Protein AF-A0A9N9ASZ9-F1 (afdb_monomer_lite)

Radius of gyration: 22.52 Å; chains: 1; bounding box: 49×45×71 Å

Foldseek 3Di:
DDDDCVVVVVVVVLVVVLLVVVLLLVLLVCQLVVQLVVLVVVVVVLVPDDVVVCVVPVCVVVLSVLLNVQSVQQSVVSVVLSVVVVVVCVVVVVDSDDPPPCPPNDHDVVSSVVVLVLLVLCCLQFFPNNVVVCVVPLVVVLVVVCVVCVVPDLVRLAQAAADDAPCRVVRSQLVNLVVRHAYADDDPQLHPDDDFQPGWHQSQCVPPPPQDDSCSNSPITGGGNDHSPPRPPSGHTDDDDDHPCVVQVDPVNPPSYD

InterPro domains:
  IPR012901 Carnosine N-methyltransferase [PF07942] (104-251)
  IPR012901 Carnosine N-methyltransferase [PTHR12303] (14-252)
  IPR012901 Carnosine N-methyltransferase [SM01296] (101-258)

Organism: NCBI:txid1213867

Structure (mmCIF, N/CA/C/O backbone):
data_AF-A0A9N9ASZ9-F1
#
_entry.id   AF-A0A9N9ASZ9-F1
#
loop_
_atom_site.group_PDB
_atom_site.id
_atom_site.type_symbol
_atom_site.label_atom_id
_atom_site.label_alt_id
_atom_site.label_comp_id
_atom_site.label_asym_id
_atom_site.label_entity_id
_atom_site.label_seq_id
_atom_site.pdbx_PDB_ins_code
_atom_site.Cartn_x
_atom_site.Cartn_y
_atom_site.Cartn_z
_atom_site.occupancy
_atom_site.B_iso_or_equiv
_atom_site.auth_seq_id
_atom_site.auth_comp_id
_atom_site.auth_asym_id
_atom_site.auth_atom_id
_atom_site.pdbx_PDB_model_num
ATOM 1 N N . MET A 1 1 ? 17.031 26.154 40.412 1.00 37.44 1 MET A N 1
ATOM 2 C CA . MET A 1 1 ? 16.185 26.873 39.440 1.00 37.44 1 MET A CA 1
ATOM 3 C C . MET A 1 1 ? 16.276 26.100 38.139 1.00 37.44 1 MET A C 1
ATOM 5 O O . MET A 1 1 ? 17.204 26.321 37.376 1.00 37.44 1 MET A O 1
ATOM 9 N N . PHE A 1 2 ? 15.416 25.097 37.969 1.00 41.41 2 PHE A N 1
ATOM 10 C CA . PHE A 1 2 ? 15.331 24.367 36.706 1.00 41.41 2 PHE A CA 1
ATOM 11 C C . PHE A 1 2 ? 14.471 25.216 35.775 1.00 41.41 2 PHE A C 1
ATOM 13 O O . PHE A 1 2 ? 13.369 25.600 36.162 1.00 41.41 2 PHE A O 1
ATOM 20 N N . VAL A 1 3 ? 15.021 25.602 34.626 1.00 45.56 3 VAL A N 1
ATOM 21 C CA . VAL A 1 3 ? 14.262 26.324 33.601 1.00 45.56 3 VAL A CA 1
ATOM 22 C C . VAL A 1 3 ? 13.373 25.307 32.906 1.00 45.56 3 VAL A C 1
ATOM 24 O O . VAL A 1 3 ? 13.839 24.216 32.576 1.00 45.56 3 VAL A O 1
ATOM 27 N N . ASP A 1 4 ? 12.104 25.655 32.726 1.00 51.91 4 ASP A N 1
ATOM 28 C CA . ASP A 1 4 ? 11.157 24.785 32.050 1.00 51.91 4 ASP A CA 1
ATOM 29 C C . ASP A 1 4 ? 11.542 24.670 30.569 1.00 51.91 4 ASP A C 1
ATOM 31 O O . ASP A 1 4 ? 11.552 25.658 29.835 1.00 51.91 4 ASP A O 1
ATOM 35 N N . ASN A 1 5 ? 11.963 23.472 30.163 1.00 57.31 5 ASN A N 1
ATOM 36 C CA . ASN A 1 5 ? 12.469 23.187 28.819 1.00 57.31 5 ASN A CA 1
ATOM 37 C C . ASN A 1 5 ? 11.447 22.394 27.980 1.00 57.31 5 ASN A C 1
ATOM 39 O O . ASN A 1 5 ? 11.728 22.071 26.827 1.00 57.31 5 ASN A O 1
ATOM 43 N N . SER A 1 6 ? 10.274 22.089 28.553 1.00 60.75 6 SER A N 1
ATOM 44 C CA . SER A 1 6 ? 9.158 21.387 27.898 1.00 60.75 6 SER A CA 1
ATOM 45 C C . SER A 1 6 ? 8.715 22.118 26.629 1.00 60.75 6 SER A C 1
ATOM 47 O O . SER A 1 6 ? 8.821 21.581 25.530 1.00 60.75 6 SER A O 1
ATOM 49 N N . ASP A 1 7 ? 8.394 23.399 26.793 1.00 64.25 7 ASP A N 1
ATOM 50 C CA . ASP A 1 7 ? 8.037 24.399 25.787 1.00 64.25 7 ASP A CA 1
ATOM 51 C C . ASP A 1 7 ? 8.956 24.421 24.551 1.00 64.25 7 ASP A C 1
ATOM 53 O O . ASP A 1 7 ? 8.548 24.855 23.475 1.00 64.25 7 ASP A O 1
ATOM 57 N N . ASN A 1 8 ? 10.222 24.026 24.704 1.00 68.50 8 ASN A N 1
ATOM 58 C CA . ASN A 1 8 ? 11.231 24.062 23.647 1.00 68.50 8 ASN A CA 1
ATOM 59 C C . ASN A 1 8 ? 11.373 22.693 22.954 1.00 68.50 8 ASN A C 1
ATOM 61 O O . ASN A 1 8 ? 11.528 22.634 21.737 1.00 68.50 8 ASN A O 1
ATOM 65 N N . VAL A 1 9 ? 11.245 21.602 23.718 1.00 68.31 9 VAL A N 1
ATOM 66 C CA . VAL A 1 9 ? 11.203 20.222 23.203 1.00 68.31 9 VAL A CA 1
ATOM 67 C C . VAL A 1 9 ? 9.918 19.969 22.409 1.00 68.31 9 VAL A C 1
ATOM 69 O O . VAL A 1 9 ? 9.983 19.408 21.322 1.00 68.31 9 VAL A O 1
ATOM 72 N N . GLU A 1 10 ? 8.764 20.434 22.891 1.00 72.88 10 GLU A N 1
ATOM 73 C CA . GLU A 1 10 ? 7.476 20.283 22.197 1.00 72.88 10 GLU A CA 1
ATOM 74 C C . GLU A 1 10 ? 7.479 21.000 20.835 1.00 72.88 10 GLU A C 1
ATOM 76 O O . GLU A 1 10 ? 7.055 20.436 19.826 1.00 72.88 10 GLU A O 1
ATOM 81 N N . LYS A 1 11 ? 8.063 22.206 20.770 1.00 74.12 11 LYS A N 1
ATOM 82 C CA . LYS A 1 11 ? 8.268 22.931 19.504 1.00 74.12 11 LYS A CA 1
ATOM 83 C C . LYS A 1 11 ? 9.201 22.177 18.553 1.00 74.12 11 LYS A C 1
ATOM 85 O O . LYS A 1 11 ? 8.923 22.140 17.356 1.00 74.12 11 LYS A O 1
ATOM 90 N N . GLU A 1 12 ? 10.273 21.560 19.057 1.00 75.25 12 GLU A N 1
ATOM 91 C CA . GLU A 1 12 ? 11.171 20.750 18.226 1.00 75.25 12 GLU A CA 1
ATOM 92 C C . GLU A 1 12 ? 10.467 19.494 17.682 1.00 75.25 12 GLU A C 1
ATOM 94 O O . GLU A 1 12 ? 10.592 19.205 16.492 1.00 75.25 12 GLU A O 1
ATOM 99 N N . ILE A 1 13 ? 9.670 18.797 18.501 1.00 76.00 13 ILE A N 1
ATOM 100 C CA . ILE A 1 13 ? 8.865 17.638 18.077 1.00 76.00 13 ILE A CA 1
ATOM 101 C C . ILE A 1 13 ? 7.898 18.039 16.956 1.00 76.00 13 ILE A C 1
ATOM 103 O O . ILE A 1 13 ? 7.951 17.453 15.875 1.00 76.00 13 ILE A O 1
ATOM 107 N N . VAL A 1 14 ? 7.091 19.088 17.151 1.00 77.62 14 VAL A N 1
ATOM 108 C CA . VAL A 1 14 ? 6.132 19.573 16.138 1.00 77.62 14 VAL A CA 1
ATOM 109 C C . VAL A 1 14 ? 6.837 19.998 14.841 1.00 77.62 14 VAL A C 1
ATOM 111 O O . VAL A 1 14 ? 6.329 19.758 13.739 1.00 77.62 14 VAL A O 1
ATOM 114 N N . GLU A 1 15 ? 8.034 20.586 14.926 1.00 76.00 15 GLU A N 1
ATOM 115 C CA . GLU A 1 15 ? 8.831 20.924 13.744 1.00 76.00 15 GLU A CA 1
ATOM 116 C C . GLU A 1 15 ? 9.376 19.665 13.035 1.00 76.00 15 GLU A C 1
ATOM 118 O O . GLU A 1 15 ? 9.355 19.592 11.801 1.00 76.00 15 GLU A O 1
ATOM 123 N N . GLN A 1 16 ? 9.830 18.653 13.784 1.00 78.06 16 GLN A N 1
ATOM 124 C CA . GLN A 1 16 ? 10.290 17.369 13.243 1.00 78.06 16 GLN A CA 1
ATOM 125 C C . GLN A 1 16 ? 9.145 16.574 12.591 1.00 78.06 16 GLN A C 1
ATOM 127 O O . GLN A 1 16 ? 9.318 16.085 11.470 1.00 78.06 16 GLN A O 1
ATOM 132 N N . GLU A 1 17 ? 7.964 16.510 13.211 1.00 77.06 17 GLU A N 1
ATOM 133 C CA . GLU A 1 17 ? 6.754 15.921 12.624 1.00 77.06 17 GLU A CA 1
ATOM 134 C C . GLU A 1 17 ? 6.346 16.647 11.339 1.00 77.06 17 GLU A C 1
ATOM 136 O O . GLU A 1 17 ? 6.141 16.016 10.299 1.00 77.06 17 GLU A O 1
ATOM 141 N N . THR A 1 18 ? 6.320 17.983 11.361 1.00 75.50 18 THR A N 1
ATOM 142 C CA . THR A 1 18 ? 6.003 18.806 10.184 1.00 75.50 18 THR A CA 1
ATOM 143 C C . THR A 1 18 ? 6.986 18.545 9.037 1.00 75.50 18 THR A C 1
ATOM 145 O O . THR A 1 18 ? 6.575 18.373 7.884 1.00 75.50 18 THR A O 1
ATOM 148 N N . LYS A 1 19 ? 8.292 18.450 9.329 1.00 78.81 19 LYS A N 1
ATOM 149 C CA . LYS A 1 19 ? 9.332 18.075 8.352 1.00 78.81 19 LYS A CA 1
ATOM 150 C C . LYS A 1 19 ? 9.125 16.651 7.822 1.00 78.81 19 LYS A C 1
ATOM 152 O O . LYS A 1 19 ? 9.235 16.436 6.611 1.00 78.81 19 LYS A O 1
ATOM 157 N N . HIS A 1 20 ? 8.792 15.692 8.687 1.00 80.12 20 HIS A N 1
ATOM 158 C CA . HIS A 1 20 ? 8.507 14.312 8.292 1.00 80.12 20 HIS A CA 1
ATOM 159 C C . HIS A 1 20 ? 7.293 14.236 7.361 1.00 80.12 20 HIS A C 1
ATOM 161 O O . HIS A 1 20 ? 7.375 13.654 6.278 1.00 80.12 20 HIS A O 1
ATOM 167 N N . PHE A 1 21 ? 6.192 14.888 7.729 1.00 80.75 21 PHE A N 1
ATOM 168 C CA . PHE A 1 21 ? 4.960 14.917 6.952 1.00 80.75 21 PHE A CA 1
ATOM 169 C C . PHE A 1 21 ? 5.171 15.541 5.562 1.00 80.75 21 PHE A C 1
ATOM 171 O O . PHE A 1 21 ? 4.832 14.920 4.549 1.00 80.75 21 PHE A O 1
ATOM 178 N N . ARG A 1 22 ? 5.857 16.695 5.475 1.00 79.06 22 ARG A N 1
ATOM 179 C CA . ARG A 1 22 ? 6.282 17.297 4.191 1.00 79.06 22 ARG A CA 1
ATOM 180 C C . ARG A 1 22 ? 7.087 16.311 3.333 1.00 79.06 22 ARG A C 1
ATOM 182 O O . ARG A 1 22 ? 6.888 16.252 2.115 1.00 79.06 22 ARG A O 1
ATOM 189 N N . LYS A 1 23 ? 7.970 15.509 3.940 1.00 83.19 23 LYS A N 1
ATOM 190 C CA . LYS A 1 23 ? 8.773 14.491 3.239 1.00 83.19 23 LYS A CA 1
ATOM 191 C C . LYS A 1 23 ? 7.919 13.324 2.724 1.00 83.19 23 LYS A C 1
ATOM 193 O O . LYS A 1 23 ? 8.129 12.878 1.594 1.00 83.19 23 LYS A O 1
ATOM 198 N N . VAL A 1 24 ? 6.927 12.863 3.490 1.00 85.25 24 VAL A N 1
ATOM 199 C CA . VAL A 1 24 ? 5.964 11.836 3.045 1.00 85.25 24 VAL A CA 1
ATOM 200 C C . VAL A 1 24 ? 5.156 12.343 1.848 1.00 85.25 24 VAL A C 1
ATOM 202 O O . VAL A 1 24 ? 5.161 11.692 0.801 1.00 85.25 24 VAL A O 1
ATOM 205 N N . LEU A 1 25 ? 4.563 13.540 1.933 1.00 83.44 25 LEU A N 1
ATOM 206 C CA . LEU A 1 25 ? 3.838 14.159 0.813 1.00 83.44 25 LEU A CA 1
ATOM 207 C C . LEU A 1 25 ? 4.720 14.301 -0.438 1.00 83.44 25 LEU A C 1
ATOM 209 O O . LEU A 1 25 ? 4.317 13.931 -1.542 1.00 83.44 25 LEU A O 1
ATOM 213 N N . SER A 1 26 ? 5.964 14.754 -0.262 1.00 85.38 26 SER A N 1
ATOM 214 C CA . SER A 1 26 ? 6.950 14.865 -1.345 1.00 85.38 26 SER A CA 1
ATOM 215 C C . SER A 1 26 ? 7.272 13.508 -1.982 1.00 85.38 26 SER A C 1
ATOM 217 O O . SER A 1 26 ? 7.439 13.411 -3.199 1.00 85.38 26 SER A O 1
ATOM 219 N N . THR A 1 27 ? 7.305 12.435 -1.187 1.00 87.81 27 THR A N 1
ATOM 220 C CA . THR A 1 27 ? 7.540 11.063 -1.665 1.00 87.81 27 THR A CA 1
ATOM 221 C C . THR A 1 27 ? 6.371 10.564 -2.518 1.00 87.81 27 THR A C 1
ATOM 223 O O . THR A 1 27 ? 6.593 10.048 -3.617 1.00 87.81 27 THR A O 1
ATOM 226 N N . PHE A 1 28 ? 5.127 10.790 -2.078 1.00 88.25 28 PHE A N 1
ATOM 227 C CA . PHE A 1 28 ? 3.919 10.488 -2.858 1.00 88.25 28 PHE A CA 1
ATOM 228 C C . PHE A 1 28 ? 3.886 11.287 -4.171 1.00 88.25 28 PHE A C 1
ATOM 230 O O . PHE A 1 28 ? 3.677 10.715 -5.244 1.00 88.25 28 PHE A O 1
ATOM 237 N N . ALA A 1 29 ? 4.164 12.593 -4.114 1.00 86.94 29 ALA A N 1
ATOM 238 C CA . ALA A 1 29 ? 4.181 13.470 -5.282 1.00 86.94 29 ALA A CA 1
ATOM 239 C C . ALA A 1 29 ? 5.239 13.058 -6.325 1.00 86.94 29 ALA A C 1
ATOM 241 O O . ALA A 1 29 ? 4.960 13.074 -7.529 1.00 86.94 29 ALA A O 1
ATOM 242 N N . LEU A 1 30 ? 6.436 12.650 -5.883 1.00 90.88 30 LEU A N 1
ATOM 243 C CA . LEU A 1 30 ? 7.554 12.275 -6.757 1.00 90.88 30 LEU A CA 1
ATOM 244 C C . LEU A 1 30 ? 7.515 10.820 -7.256 1.00 90.88 30 LEU A C 1
ATOM 246 O O . LEU A 1 30 ? 8.249 10.506 -8.199 1.00 90.88 30 LEU A O 1
ATOM 250 N N . TYR A 1 31 ? 6.661 9.951 -6.697 1.00 94.38 31 TYR A N 1
ATOM 251 C CA . TYR A 1 31 ? 6.568 8.516 -7.025 1.00 94.38 31 TYR A CA 1
ATOM 252 C C . TYR A 1 31 ? 6.648 8.222 -8.527 1.00 94.38 31 TYR A C 1
ATOM 254 O O . TYR A 1 31 ? 7.497 7.446 -8.969 1.00 94.38 31 TYR A O 1
ATOM 262 N N . LYS A 1 32 ? 5.801 8.878 -9.335 1.00 94.94 32 LYS A N 1
ATOM 263 C CA . LYS A 1 32 ? 5.742 8.632 -10.784 1.00 94.94 32 LYS A CA 1
ATOM 264 C C . LYS A 1 32 ? 7.048 9.009 -11.482 1.00 94.94 32 LYS A C 1
ATOM 266 O O . LYS A 1 32 ? 7.545 8.229 -12.287 1.00 94.94 32 LYS A O 1
ATOM 271 N N . LYS A 1 33 ? 7.636 10.165 -11.154 1.00 94.50 33 LYS A N 1
ATOM 272 C CA . LYS A 1 33 ? 8.929 10.602 -11.715 1.00 94.50 33 LYS A CA 1
ATOM 273 C C . LYS A 1 33 ? 10.034 9.600 -11.370 1.00 94.50 33 LYS A C 1
ATOM 275 O O . LYS A 1 33 ? 10.834 9.248 -12.235 1.00 94.50 33 LYS A O 1
ATOM 280 N N . HIS A 1 34 ? 10.055 9.123 -10.128 1.00 94.31 34 HIS A N 1
ATOM 281 C CA . HIS A 1 34 ? 11.070 8.195 -9.648 1.00 94.31 34 HIS A CA 1
ATOM 282 C C . HIS A 1 34 ? 10.947 6.802 -10.287 1.00 94.31 34 HIS A C 1
ATOM 284 O O . HIS A 1 34 ? 11.914 6.278 -10.840 1.00 94.31 34 HIS A O 1
ATOM 290 N N . ALA A 1 35 ? 9.738 6.235 -10.300 1.00 95.69 35 ALA A N 1
ATOM 291 C CA . ALA A 1 35 ? 9.463 4.927 -10.886 1.00 95.69 35 ALA A CA 1
ATOM 292 C C . ALA A 1 35 ? 9.716 4.893 -12.406 1.00 95.69 35 ALA A C 1
ATOM 294 O O . ALA A 1 35 ? 10.381 3.978 -12.890 1.00 95.69 35 ALA A O 1
ATOM 295 N N . LEU A 1 36 ? 9.272 5.917 -13.151 1.00 97.06 36 LEU A N 1
ATOM 296 C CA . LEU A 1 36 ? 9.553 6.030 -14.590 1.00 97.06 36 LEU A CA 1
ATOM 297 C C . LEU A 1 36 ? 11.056 6.193 -14.870 1.00 97.06 36 LEU A C 1
ATOM 299 O O . LEU A 1 36 ? 11.569 5.597 -15.812 1.00 97.06 36 LEU A O 1
ATOM 303 N N . SER A 1 37 ? 11.792 6.938 -14.035 1.00 96.19 37 SER A N 1
ATOM 304 C CA . SER A 1 37 ? 13.257 7.043 -14.140 1.00 96.19 37 SER A CA 1
ATOM 305 C C . SER A 1 37 ? 13.934 5.677 -13.963 1.00 96.19 37 SER A C 1
ATOM 307 O O . SER A 1 37 ? 14.751 5.267 -14.790 1.00 96.19 37 SER A O 1
ATOM 309 N N . ALA A 1 38 ? 13.524 4.909 -12.948 1.00 94.62 38 ALA A N 1
ATOM 310 C CA . ALA A 1 38 ? 14.022 3.553 -12.729 1.00 94.62 38 ALA A CA 1
ATOM 311 C C . ALA A 1 38 ? 13.672 2.584 -13.877 1.00 94.62 38 ALA A C 1
ATOM 313 O O . ALA A 1 38 ? 14.423 1.638 -14.120 1.00 94.62 38 ALA A O 1
ATOM 314 N N . ASN A 1 39 ? 12.568 2.804 -14.596 1.00 95.94 39 ASN A N 1
ATOM 315 C CA . ASN A 1 39 ? 12.205 2.004 -15.767 1.00 95.94 39 ASN A CA 1
ATOM 316 C C . ASN A 1 39 ? 12.953 2.447 -17.042 1.00 95.94 39 ASN A C 1
ATOM 318 O O . ASN A 1 39 ? 13.372 1.614 -17.842 1.00 95.94 39 ASN A O 1
ATOM 322 N N . ASN A 1 40 ? 13.238 3.744 -17.189 1.00 97.31 40 ASN A N 1
ATOM 323 C CA . ASN A 1 40 ? 14.083 4.274 -18.264 1.00 97.31 40 ASN A CA 1
ATOM 324 C C . ASN A 1 40 ? 15.539 3.799 -18.170 1.00 97.31 40 ASN A C 1
ATOM 326 O O . ASN A 1 40 ? 16.141 3.538 -19.208 1.00 97.31 40 ASN A O 1
ATOM 330 N N . ARG A 1 41 ? 16.088 3.596 -16.960 1.00 97.19 41 ARG A N 1
ATOM 331 C CA . ARG A 1 41 ? 17.392 2.917 -16.794 1.00 97.19 41 ARG A CA 1
ATOM 332 C C . ARG A 1 41 ? 17.379 1.542 -17.484 1.00 97.19 41 ARG A C 1
ATOM 334 O O . ARG A 1 41 ? 18.164 1.323 -18.397 1.00 97.19 41 ARG A O 1
ATOM 341 N N . ARG A 1 42 ? 16.365 0.715 -17.195 1.00 96.38 42 ARG A N 1
ATOM 342 C CA . ARG A 1 42 ? 16.173 -0.616 -17.810 1.00 96.38 42 ARG A CA 1
ATOM 343 C C . ARG A 1 42 ? 15.988 -0.588 -19.334 1.00 96.38 42 ARG A C 1
ATOM 345 O O . ARG A 1 42 ? 16.367 -1.550 -20.000 1.00 96.38 42 ARG A O 1
ATOM 352 N N . ARG A 1 43 ? 15.420 0.488 -19.900 1.00 97.69 43 ARG A N 1
ATOM 353 C CA . ARG A 1 43 ? 15.380 0.699 -21.362 1.00 97.69 43 ARG A CA 1
ATOM 354 C C . ARG A 1 43 ? 16.780 0.929 -21.925 1.00 97.69 43 ARG A C 1
ATOM 356 O O . ARG A 1 43 ? 17.146 0.283 -22.902 1.00 97.69 43 ARG A O 1
ATOM 363 N N . ASN A 1 44 ? 17.565 1.808 -21.304 1.00 97.94 44 ASN A N 1
ATOM 364 C CA . ASN A 1 44 ? 18.939 2.089 -21.727 1.00 97.94 44 ASN A CA 1
ATOM 365 C C . ASN A 1 44 ? 19.811 0.826 -21.644 1.00 97.94 44 ASN A C 1
ATOM 367 O O . ASN A 1 44 ? 20.530 0.520 -22.595 1.00 97.94 44 ASN A O 1
ATOM 371 N N . ASP A 1 45 ? 19.664 0.055 -20.563 1.00 97.00 45 ASP A N 1
ATOM 372 C CA . ASP A 1 45 ? 20.331 -1.236 -20.376 1.00 97.00 45 ASP A CA 1
ATOM 373 C C . ASP A 1 45 ? 19.995 -2.202 -21.528 1.00 97.00 45 ASP A C 1
ATOM 375 O O . ASP A 1 45 ? 20.899 -2.752 -22.156 1.00 97.00 45 ASP A O 1
ATOM 379 N N . TYR A 1 46 ? 18.711 -2.343 -21.889 1.00 97.12 46 TYR A N 1
ATOM 380 C CA . TYR A 1 46 ? 18.276 -3.157 -23.032 1.00 97.12 46 TYR A CA 1
ATOM 381 C C . TYR A 1 46 ? 18.834 -2.656 -24.373 1.00 97.12 46 TYR A C 1
ATOM 383 O O . TYR A 1 46 ? 19.308 -3.450 -25.185 1.00 97.12 46 TYR A O 1
ATOM 391 N N . HIS A 1 47 ? 18.813 -1.343 -24.623 1.00 96.94 47 HIS A N 1
ATOM 392 C CA . HIS A 1 47 ? 19.346 -0.775 -25.864 1.00 96.94 47 HIS A CA 1
ATOM 393 C C . HIS A 1 47 ? 20.862 -0.998 -26.010 1.00 96.94 47 HIS A C 1
ATOM 395 O O . HIS A 1 47 ? 21.325 -1.175 -27.139 1.00 96.94 47 HIS A O 1
ATOM 401 N N . SER A 1 48 ? 21.602 -1.074 -24.894 1.00 97.56 48 SER A N 1
ATOM 402 C CA . SER A 1 48 ? 23.044 -1.376 -24.851 1.00 97.56 48 SER A CA 1
ATOM 403 C C . SER A 1 48 ? 23.406 -2.818 -25.245 1.00 97.56 48 SER A C 1
ATOM 405 O O . SER A 1 48 ? 24.558 -3.097 -25.581 1.00 97.56 48 SER A O 1
ATOM 407 N N . LEU A 1 49 ? 22.436 -3.741 -25.239 1.00 97.38 49 LEU A N 1
ATOM 408 C CA . LEU A 1 49 ? 22.657 -5.136 -25.613 1.00 97.38 49 LEU A CA 1
ATOM 409 C C . LEU A 1 49 ? 22.986 -5.276 -27.107 1.00 97.38 49 LEU A C 1
ATOM 411 O O . LEU A 1 49 ? 22.447 -4.566 -27.955 1.00 97.38 49 LEU A O 1
ATOM 415 N N . ALA A 1 50 ? 23.804 -6.271 -27.447 1.00 97.88 50 ALA A N 1
ATOM 416 C CA . ALA A 1 50 ? 23.983 -6.693 -28.834 1.00 97.88 50 ALA A CA 1
ATOM 417 C C . ALA A 1 50 ? 22.678 -7.283 -29.404 1.00 97.88 50 ALA A C 1
ATOM 419 O O . ALA A 1 50 ? 21.971 -8.007 -28.700 1.00 97.88 50 ALA A O 1
ATOM 420 N N . GLU A 1 51 ? 22.400 -7.053 -30.692 1.00 96.88 51 GLU A N 1
ATOM 421 C CA . GLU A 1 51 ? 21.141 -7.463 -31.346 1.00 96.88 51 GLU A CA 1
ATOM 422 C C . GLU A 1 51 ? 20.798 -8.943 -31.145 1.00 96.88 51 GLU A C 1
ATOM 424 O O . GLU A 1 51 ? 19.661 -9.270 -30.817 1.00 96.88 51 GLU A O 1
ATOM 429 N N . ARG A 1 52 ? 21.800 -9.833 -31.200 1.00 97.38 52 ARG A N 1
ATOM 430 C CA . ARG A 1 52 ? 21.623 -11.275 -30.950 1.00 97.38 52 ARG A CA 1
ATOM 431 C C . ARG A 1 52 ? 21.007 -11.612 -29.582 1.00 97.38 52 ARG A C 1
ATOM 433 O O . ARG A 1 52 ? 20.396 -12.665 -29.453 1.00 97.38 52 ARG A O 1
ATOM 440 N N . HIS A 1 53 ? 21.172 -10.755 -28.568 1.00 97.31 53 HIS A N 1
ATOM 441 C CA . HIS A 1 53 ? 20.543 -10.924 -27.253 1.00 97.31 53 HIS A CA 1
ATOM 442 C C . HIS A 1 53 ? 19.137 -10.306 -27.226 1.00 97.31 53 HIS A C 1
ATOM 444 O O . HIS A 1 53 ? 18.247 -10.874 -26.604 1.00 97.31 53 HIS A O 1
ATOM 450 N N . LYS A 1 54 ? 18.905 -9.197 -27.945 1.00 97.12 54 LYS A N 1
ATOM 451 C CA . LYS A 1 54 ? 17.571 -8.587 -28.103 1.00 97.12 54 LYS A CA 1
ATOM 452 C C . LYS A 1 54 ? 16.589 -9.554 -28.777 1.00 97.12 54 LYS A C 1
ATOM 454 O O . LYS A 1 54 ? 15.462 -9.682 -28.316 1.00 97.12 54 LYS A O 1
ATOM 459 N N . THR A 1 55 ? 17.038 -10.336 -29.767 1.00 96.62 55 THR A N 1
ATOM 460 C CA . THR A 1 55 ? 16.235 -11.418 -30.382 1.00 96.62 55 THR A CA 1
ATOM 461 C C . THR A 1 55 ? 15.794 -12.529 -29.424 1.00 96.62 55 THR A C 1
ATOM 463 O O . THR A 1 55 ? 14.884 -13.272 -29.772 1.00 96.62 55 THR A O 1
ATOM 466 N N . LEU A 1 56 ? 16.408 -12.669 -28.242 1.00 97.06 56 LEU A N 1
ATOM 467 C CA . LEU A 1 56 ? 15.993 -13.655 -27.231 1.00 97.06 56 LEU A CA 1
ATOM 468 C C . LEU A 1 56 ? 14.897 -13.122 -26.292 1.00 97.06 56 LEU A C 1
ATOM 470 O O . LEU A 1 56 ? 14.292 -13.902 -25.564 1.00 97.06 56 LEU A O 1
ATOM 474 N N . ILE A 1 57 ? 14.668 -11.805 -26.282 1.00 94.94 57 ILE A N 1
ATOM 475 C CA . ILE A 1 57 ? 13.719 -11.105 -25.404 1.00 94.94 57 ILE A CA 1
ATOM 476 C C . ILE A 1 57 ? 13.017 -9.944 -26.150 1.00 94.94 57 ILE A C 1
ATOM 478 O O . ILE A 1 57 ? 13.062 -8.802 -25.680 1.00 94.94 57 ILE A O 1
ATOM 482 N N . PRO A 1 58 ? 12.377 -10.197 -27.313 1.00 94.00 58 PRO A N 1
ATOM 483 C CA . PRO A 1 58 ? 11.841 -9.140 -28.179 1.00 94.00 58 PRO A CA 1
ATOM 484 C C . PRO A 1 58 ? 10.795 -8.262 -27.472 1.00 94.00 58 PRO A C 1
ATOM 486 O O . PRO A 1 58 ? 10.811 -7.037 -27.603 1.00 94.00 58 PRO A O 1
ATOM 489 N N . ASP A 1 59 ? 9.945 -8.872 -26.646 1.00 95.00 59 ASP A N 1
ATOM 490 C CA . ASP A 1 59 ? 8.798 -8.220 -26.000 1.00 95.00 59 ASP A CA 1
ATOM 491 C C . ASP A 1 59 ? 9.192 -7.392 -24.760 1.00 95.00 59 ASP A C 1
ATOM 493 O O . ASP A 1 59 ? 8.348 -6.782 -24.098 1.00 95.00 59 ASP A O 1
ATOM 497 N N . TYR A 1 60 ? 10.487 -7.339 -24.417 1.00 95.44 60 TYR A N 1
ATOM 498 C CA . TYR A 1 60 ? 10.970 -6.673 -23.205 1.00 95.44 60 TYR A CA 1
ATOM 499 C C . TYR A 1 60 ? 10.608 -5.182 -23.169 1.00 95.44 60 TYR A C 1
ATOM 501 O O . TYR A 1 60 ? 10.191 -4.673 -22.128 1.00 95.44 60 TYR A O 1
ATOM 509 N N . LEU A 1 61 ? 10.699 -4.477 -24.302 1.00 97.00 61 LEU A N 1
ATOM 510 C CA . LEU A 1 61 ? 10.309 -3.064 -24.365 1.00 97.00 61 LEU A CA 1
ATOM 511 C C . LEU A 1 61 ? 8.791 -2.869 -24.222 1.00 97.00 61 LEU A C 1
ATOM 513 O O . LEU A 1 61 ? 8.373 -1.889 -23.604 1.00 97.00 61 LEU A O 1
ATOM 517 N N . GLU A 1 62 ? 7.965 -3.799 -24.713 1.00 97.19 62 GLU A N 1
ATOM 518 C CA . GLU A 1 62 ? 6.519 -3.758 -24.474 1.00 97.19 62 GLU A CA 1
ATOM 519 C C . GLU A 1 62 ? 6.196 -3.988 -22.993 1.00 97.19 62 GLU A C 1
ATOM 521 O O . GLU A 1 62 ? 5.442 -3.207 -22.407 1.00 97.19 62 GLU A O 1
ATOM 526 N N . ARG A 1 63 ? 6.838 -4.971 -22.348 1.00 96.19 63 ARG A N 1
ATOM 527 C CA . ARG A 1 63 ? 6.757 -5.174 -20.893 1.00 96.19 63 ARG A CA 1
ATOM 528 C C . ARG A 1 63 ? 7.071 -3.882 -20.133 1.00 96.19 63 ARG A C 1
ATOM 530 O O . ARG A 1 63 ? 6.288 -3.488 -19.269 1.00 96.19 63 ARG A O 1
ATOM 537 N N . LEU A 1 64 ? 8.155 -3.174 -20.474 1.00 97.81 64 LEU A N 1
ATOM 538 C CA . LEU A 1 64 ? 8.482 -1.896 -19.824 1.00 97.81 64 LEU 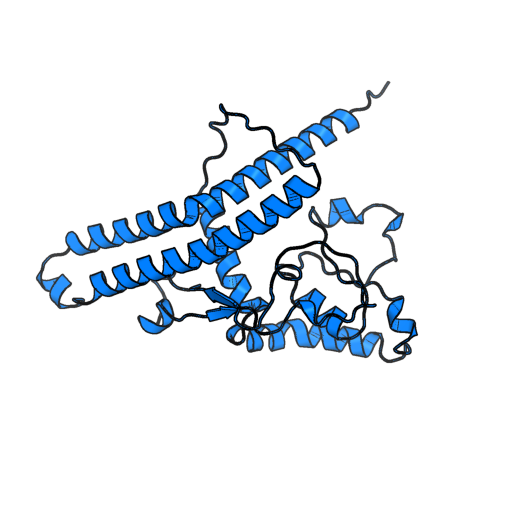A CA 1
ATOM 539 C C . LEU A 1 64 ? 7.426 -0.808 -20.106 1.00 97.81 64 LEU A C 1
ATOM 541 O O . LEU A 1 64 ? 7.071 -0.052 -19.202 1.00 97.81 64 LEU A O 1
ATOM 545 N N . ASN A 1 65 ? 6.866 -0.750 -21.316 1.00 98.12 65 ASN A N 1
ATOM 546 C CA . ASN A 1 65 ? 5.785 0.183 -21.656 1.00 98.12 65 ASN A CA 1
ATOM 547 C C . ASN A 1 65 ? 4.484 -0.117 -20.888 1.00 98.12 65 ASN A C 1
ATOM 549 O O . ASN A 1 65 ? 3.780 0.810 -20.486 1.00 98.12 65 ASN A O 1
ATOM 553 N N . ASN A 1 66 ? 4.169 -1.389 -20.639 1.00 98.25 66 ASN A N 1
ATOM 554 C CA . ASN A 1 66 ? 3.019 -1.794 -19.832 1.00 98.25 66 ASN A CA 1
ATOM 555 C C . ASN A 1 66 ? 3.241 -1.503 -18.334 1.00 98.25 66 ASN A C 1
ATOM 557 O O . ASN A 1 66 ? 2.319 -1.043 -17.657 1.00 98.25 66 ASN A O 1
ATOM 561 N N . ILE A 1 67 ? 4.480 -1.617 -17.844 1.00 98.31 67 ILE A N 1
ATOM 562 C CA . ILE A 1 67 ? 4.872 -1.161 -16.501 1.00 98.31 67 ILE A CA 1
ATOM 563 C C . ILE A 1 67 ? 4.683 0.359 -16.339 1.00 98.31 67 ILE A C 1
ATOM 565 O O . ILE A 1 67 ? 4.155 0.790 -15.318 1.00 98.31 67 ILE A O 1
ATOM 569 N N . ASP A 1 68 ? 5.003 1.191 -17.337 1.00 98.50 68 ASP A N 1
ATOM 570 C CA . ASP A 1 68 ? 4.780 2.651 -17.256 1.00 98.50 68 ASP A CA 1
ATOM 571 C C . ASP A 1 68 ? 3.288 3.044 -17.193 1.00 98.50 68 ASP A C 1
ATOM 573 O O . ASP A 1 68 ? 2.916 4.018 -16.518 1.00 98.50 68 ASP A O 1
ATOM 577 N N . LYS A 1 69 ? 2.415 2.270 -17.857 1.00 98.44 69 LYS A N 1
ATOM 578 C CA . LYS A 1 69 ? 0.950 2.398 -17.729 1.00 98.44 69 LYS A CA 1
ATOM 579 C C . LYS A 1 69 ? 0.522 2.083 -16.290 1.00 98.44 69 LYS A C 1
ATOM 581 O O . LYS A 1 69 ? -0.187 2.879 -15.676 1.00 98.44 69 LYS A O 1
ATOM 586 N N . ALA A 1 70 ? 1.015 0.982 -15.723 1.00 98.31 70 ALA A N 1
ATOM 587 C CA . ALA A 1 70 ? 0.728 0.565 -14.351 1.00 98.31 70 ALA A CA 1
ATOM 588 C C . ALA A 1 70 ? 1.280 1.540 -13.284 1.00 98.31 70 ALA A C 1
ATOM 590 O O . ALA A 1 70 ? 0.565 1.894 -12.348 1.00 98.31 70 ALA A O 1
ATOM 591 N N . ILE A 1 71 ? 2.495 2.079 -13.465 1.00 98.38 71 ILE A N 1
ATOM 592 C CA . ILE A 1 71 ? 3.056 3.170 -12.641 1.00 98.38 71 ILE A CA 1
ATOM 593 C C . ILE A 1 71 ? 2.118 4.385 -12.659 1.00 98.38 71 ILE A C 1
ATOM 595 O O . ILE A 1 71 ? 1.892 5.020 -11.628 1.00 98.38 71 ILE A O 1
ATOM 599 N N . SER A 1 72 ? 1.551 4.710 -13.825 1.00 97.69 72 SER A N 1
ATOM 600 C CA . SER A 1 72 ? 0.619 5.832 -13.971 1.00 97.69 72 SER A CA 1
ATOM 601 C C . SER A 1 72 ? -0.729 5.588 -13.285 1.00 97.69 72 SER A C 1
ATOM 603 O O . SER A 1 72 ? -1.263 6.531 -12.702 1.00 97.69 72 SER A O 1
ATOM 605 N N . LYS A 1 73 ? -1.246 4.351 -13.299 1.00 97.00 73 LYS A N 1
ATOM 606 C CA . LYS A 1 73 ? -2.450 3.959 -12.545 1.00 97.00 73 LYS A CA 1
ATOM 607 C C . LYS A 1 73 ? -2.212 4.011 -11.030 1.00 97.00 73 LYS A C 1
ATOM 609 O O . LYS A 1 73 ? -2.945 4.711 -10.336 1.00 97.00 73 LYS A O 1
ATOM 614 N N . ASN A 1 74 ? -1.125 3.411 -10.534 1.00 97.06 74 ASN A N 1
ATOM 615 C CA . ASN A 1 74 ? -0.726 3.510 -9.122 1.00 97.06 74 ASN A CA 1
ATOM 616 C C . ASN A 1 74 ? -0.614 4.967 -8.659 1.00 97.06 74 ASN A C 1
ATOM 618 O O . ASN A 1 74 ? -1.122 5.322 -7.601 1.00 97.06 74 ASN A O 1
ATOM 622 N N . TYR A 1 75 ? 0.014 5.831 -9.462 1.00 95.12 75 TYR A N 1
ATOM 623 C CA . TYR A 1 75 ? 0.132 7.251 -9.134 1.00 95.12 75 TYR A CA 1
ATOM 624 C C . TYR A 1 75 ? -1.219 7.976 -9.067 1.00 95.12 75 TYR A C 1
ATOM 626 O O . TYR A 1 75 ? -1.361 8.897 -8.270 1.00 95.12 75 TYR A O 1
ATOM 634 N N . HIS A 1 76 ? -2.219 7.573 -9.859 1.00 93.31 76 HIS A N 1
ATOM 635 C CA . HIS A 1 76 ? -3.566 8.137 -9.748 1.00 93.31 76 HIS A CA 1
ATOM 636 C C . HIS A 1 76 ? -4.200 7.803 -8.390 1.00 93.31 76 HIS A C 1
ATOM 638 O O . HIS A 1 76 ? -4.704 8.706 -7.724 1.00 93.31 76 HIS A O 1
ATOM 644 N N . VAL A 1 77 ? -4.094 6.543 -7.945 1.00 91.19 77 VAL A N 1
ATOM 645 C CA . VAL A 1 77 ? -4.564 6.118 -6.614 1.00 91.19 77 VAL A CA 1
ATOM 646 C C . VAL A 1 77 ? -3.802 6.863 -5.516 1.00 91.19 77 VAL A C 1
ATOM 648 O O . VAL A 1 77 ? -4.424 7.536 -4.703 1.00 91.19 77 VAL A O 1
ATOM 651 N N . LEU A 1 78 ? -2.463 6.851 -5.533 1.00 89.56 78 LEU A N 1
ATOM 652 C CA . LEU A 1 78 ? -1.635 7.560 -4.543 1.00 89.56 78 LEU A CA 1
ATOM 653 C C . LEU A 1 78 ? -1.917 9.071 -4.493 1.00 89.56 78 LEU A C 1
ATOM 655 O O . LEU A 1 78 ? -1.934 9.654 -3.411 1.00 89.56 78 LEU A O 1
ATOM 659 N N . LYS A 1 79 ? -2.166 9.714 -5.642 1.00 87.31 79 LYS A N 1
ATOM 660 C CA . LYS A 1 79 ? -2.542 11.133 -5.691 1.00 87.31 79 LYS A CA 1
ATOM 661 C C . LYS A 1 79 ? -3.911 11.376 -5.053 1.00 87.31 79 LYS A C 1
ATOM 663 O O . LYS A 1 79 ? -4.083 12.420 -4.432 1.00 87.31 79 LYS A O 1
ATOM 668 N N . LYS A 1 80 ? -4.856 10.436 -5.171 1.00 85.44 80 LYS A N 1
ATOM 669 C CA . LYS A 1 80 ? -6.130 10.501 -4.447 1.00 85.44 80 LYS A CA 1
ATOM 670 C C . LYS A 1 80 ? -5.921 10.421 -2.935 1.00 85.44 80 LYS A C 1
ATOM 672 O O . LYS A 1 80 ? -6.311 11.363 -2.261 1.00 85.44 80 LYS A O 1
ATOM 677 N N . ILE A 1 81 ? -5.163 9.430 -2.442 1.00 81.88 81 ILE A N 1
ATOM 678 C CA . ILE A 1 81 ? -4.776 9.348 -1.015 1.00 81.88 81 ILE A CA 1
ATOM 679 C C . ILE A 1 81 ? -4.227 10.696 -0.520 1.00 81.88 81 ILE A C 1
ATOM 681 O O . ILE A 1 81 ? -4.658 11.210 0.509 1.00 81.88 81 ILE A O 1
ATOM 685 N N . MET A 1 82 ? -3.294 11.283 -1.274 1.00 78.50 82 MET A N 1
ATOM 686 C CA . MET A 1 82 ? -2.628 12.531 -0.903 1.00 78.50 82 MET A CA 1
ATOM 687 C C . MET A 1 82 ? -3.573 13.745 -0.876 1.00 78.50 82 MET A C 1
ATOM 689 O O . MET A 1 82 ? -3.457 14.562 0.031 1.00 78.50 82 MET A O 1
ATOM 693 N N . ILE A 1 83 ? -4.495 13.871 -1.841 1.00 78.19 83 ILE A N 1
ATOM 694 C CA . ILE A 1 83 ? -5.487 14.963 -1.872 1.00 78.19 83 ILE A CA 1
ATOM 695 C C . ILE A 1 83 ? -6.458 14.832 -0.705 1.00 78.19 83 ILE A C 1
ATOM 697 O O . ILE A 1 83 ? -6.653 15.798 0.023 1.00 78.19 83 ILE A O 1
ATOM 701 N N . ASP A 1 84 ? -7.019 13.642 -0.508 1.00 72.12 84 ASP A N 1
ATOM 702 C CA . ASP A 1 84 ? -8.058 13.421 0.493 1.00 72.12 84 ASP A CA 1
ATOM 703 C C . ASP A 1 84 ? -7.502 13.739 1.907 1.00 72.12 84 ASP A C 1
ATOM 705 O O . ASP A 1 84 ? -8.121 14.476 2.670 1.00 72.12 84 ASP A O 1
ATOM 709 N N . ASN A 1 85 ? -6.255 13.330 2.201 1.00 68.19 85 ASN A N 1
ATOM 710 C CA . ASN A 1 85 ? -5.548 13.707 3.438 1.00 68.19 85 ASN A CA 1
ATOM 711 C C . ASN A 1 85 ? -5.259 15.223 3.541 1.00 68.19 85 ASN A C 1
ATOM 713 O O . ASN A 1 85 ? -5.310 15.780 4.635 1.00 68.19 85 ASN A O 1
ATOM 717 N N . MET A 1 86 ? -4.945 15.910 2.435 1.00 68.62 86 MET A N 1
ATOM 718 C CA . MET A 1 86 ? -4.732 17.367 2.434 1.00 68.62 86 MET A CA 1
ATOM 719 C C . MET A 1 86 ? -6.027 18.149 2.699 1.00 68.62 86 MET A C 1
ATOM 721 O O . MET A 1 86 ? -5.984 19.169 3.383 1.00 68.62 86 MET A O 1
ATOM 725 N N . GLU A 1 87 ? -7.169 17.704 2.172 1.00 65.44 87 GLU A N 1
ATOM 726 C CA . GLU A 1 87 ? -8.473 18.333 2.429 1.00 65.44 87 GLU A CA 1
ATOM 727 C C . GLU A 1 87 ? -8.863 18.213 3.910 1.00 65.44 87 GLU A C 1
ATOM 729 O O . GLU A 1 87 ? -9.259 19.208 4.526 1.00 65.44 87 GLU A O 1
ATOM 734 N N . ASP A 1 88 ? -8.657 17.037 4.509 1.00 59.88 88 ASP A N 1
ATOM 735 C CA . ASP A 1 88 ? -8.914 16.797 5.932 1.00 59.88 88 ASP A CA 1
ATOM 736 C C . ASP A 1 88 ? -7.969 17.630 6.833 1.00 59.88 88 ASP A C 1
ATOM 738 O O . ASP A 1 88 ? -8.403 18.194 7.837 1.00 59.88 88 ASP A O 1
ATOM 742 N N . ILE A 1 89 ? -6.692 17.794 6.464 1.00 60.31 89 ILE A N 1
ATOM 743 C CA . ILE A 1 89 ? -5.703 18.597 7.218 1.00 60.31 89 ILE A CA 1
ATOM 744 C C . ILE A 1 89 ? -5.988 20.102 7.136 1.00 60.31 89 ILE A C 1
ATOM 746 O O . ILE A 1 89 ? -5.994 20.783 8.163 1.00 60.31 89 ILE A O 1
ATOM 750 N N . ASN A 1 90 ? -6.290 20.621 5.941 1.00 58.22 90 ASN A N 1
ATOM 751 C CA . ASN A 1 90 ? -6.658 22.029 5.756 1.00 58.22 90 ASN A CA 1
ATOM 752 C C . ASN A 1 90 ? -7.950 22.383 6.513 1.00 58.22 90 ASN A C 1
ATOM 754 O O . ASN A 1 90 ? -8.058 23.473 7.068 1.00 58.22 90 ASN A O 1
ATOM 758 N N . SER A 1 91 ? -8.902 21.446 6.595 1.00 56.38 91 SER A N 1
ATOM 759 C CA . SER A 1 91 ? -10.145 21.613 7.365 1.00 56.38 91 SER A CA 1
ATOM 760 C C . SER A 1 91 ? -9.916 21.700 8.882 1.00 56.38 91 SER A C 1
ATOM 762 O O . SER A 1 91 ? -10.759 22.240 9.594 1.00 56.38 91 SER A O 1
ATOM 764 N N . ASN A 1 92 ? -8.777 21.204 9.378 1.00 50.84 92 ASN A N 1
ATOM 765 C CA . ASN A 1 92 ? -8.397 21.209 10.793 1.00 50.84 92 ASN A CA 1
ATOM 766 C C . ASN A 1 92 ? -7.422 22.349 11.171 1.00 50.84 92 ASN A C 1
ATOM 768 O O . ASN A 1 92 ? -6.854 22.325 12.259 1.00 50.84 92 ASN A O 1
ATOM 772 N N . ASN A 1 93 ? -7.218 23.354 10.304 1.00 46.31 93 ASN A N 1
ATOM 773 C CA . ASN A 1 93 ? -6.316 24.501 10.532 1.00 46.31 93 ASN A CA 1
ATOM 774 C C . ASN A 1 93 ? -4.846 24.143 10.857 1.00 46.31 93 ASN A C 1
ATOM 776 O O . ASN A 1 93 ? -4.100 24.978 11.372 1.00 46.31 93 ASN A O 1
ATOM 780 N N . LEU A 1 94 ? -4.387 22.941 10.494 1.00 47.03 94 LEU A N 1
ATOM 781 C CA . LEU A 1 94 ? -2.981 22.529 10.589 1.00 47.03 94 LEU A CA 1
ATOM 782 C C . LEU A 1 94 ? -2.167 23.153 9.437 1.00 47.03 94 LEU A C 1
ATOM 784 O O . LEU A 1 94 ? -1.701 22.464 8.530 1.00 47.03 94 LEU A O 1
ATOM 788 N N . ILE A 1 95 ? -2.061 24.487 9.432 1.00 42.16 95 ILE A N 1
ATOM 789 C CA . ILE A 1 95 ? -1.465 25.264 8.338 1.00 42.16 95 ILE A CA 1
ATOM 790 C C . ILE A 1 95 ? 0.049 25.031 8.288 1.00 42.16 95 ILE A C 1
ATOM 792 O O . ILE A 1 95 ? 0.830 25.597 9.049 1.00 42.16 95 ILE A O 1
ATOM 796 N N . VAL A 1 96 ? 0.467 24.211 7.327 1.00 47.53 96 VAL A N 1
ATOM 797 C CA . VAL A 1 96 ? 1.873 23.965 7.010 1.00 47.53 96 VAL A CA 1
ATOM 798 C C . VAL A 1 96 ? 2.402 25.129 6.161 1.00 47.53 96 VAL A C 1
ATOM 800 O O . VAL A 1 96 ? 2.252 25.118 4.941 1.00 47.53 96 VAL A O 1
ATOM 803 N N . GLU A 1 97 ? 3.012 26.140 6.790 1.00 41.81 97 GLU A N 1
ATOM 804 C CA . GLU A 1 97 ? 3.537 27.316 6.073 1.00 41.81 97 GLU A CA 1
ATOM 805 C C . GLU A 1 97 ? 4.568 26.945 4.988 1.00 41.81 97 GLU A C 1
ATOM 807 O O . GLU A 1 97 ? 5.511 26.181 5.227 1.00 41.81 97 GLU A O 1
ATOM 812 N N . ASP A 1 98 ? 4.390 27.511 3.790 1.00 41.34 98 ASP A N 1
ATOM 813 C CA . ASP A 1 98 ? 5.165 27.228 2.572 1.00 41.34 98 ASP A CA 1
ATOM 814 C C . ASP A 1 98 ? 6.571 27.862 2.625 1.00 41.34 98 ASP A C 1
ATOM 816 O O . ASP A 1 98 ? 6.850 28.882 1.989 1.00 41.34 98 ASP A O 1
ATOM 820 N N . ASP A 1 99 ? 7.457 27.262 3.427 1.00 41.03 99 ASP A N 1
ATOM 821 C CA . ASP A 1 99 ? 8.873 27.635 3.520 1.00 41.03 99 ASP A CA 1
ATOM 822 C C . ASP A 1 99 ? 9.640 27.256 2.239 1.00 41.03 99 ASP A C 1
ATOM 824 O O . ASP A 1 99 ? 10.041 26.105 2.005 1.00 41.03 99 ASP A O 1
ATOM 828 N N . LYS A 1 100 ? 9.852 28.285 1.416 1.00 42.06 100 LYS A N 1
ATOM 829 C CA . LYS A 1 100 ? 10.386 28.207 0.053 1.00 42.06 100 LYS A CA 1
ATOM 830 C C . LYS A 1 100 ? 11.892 27.969 -0.047 1.00 42.06 100 LYS A C 1
ATOM 832 O O . LYS A 1 100 ? 12.356 27.770 -1.168 1.00 42.06 100 LYS A O 1
ATOM 837 N N . ASP A 1 101 ? 12.653 27.965 1.052 1.00 42.75 101 ASP A N 1
ATOM 838 C CA . ASP A 1 101 ? 14.116 27.750 1.005 1.00 42.75 101 ASP A CA 1
ATOM 839 C C . ASP A 1 101 ? 14.566 26.376 1.548 1.00 42.75 101 ASP A C 1
ATOM 841 O O . ASP A 1 101 ? 15.759 26.108 1.720 1.00 42.75 101 ASP A O 1
ATOM 845 N N . SER A 1 102 ? 13.622 25.451 1.764 1.00 46.38 102 SER A N 1
ATOM 846 C CA . SER A 1 102 ? 13.876 24.113 2.319 1.00 46.38 102 SER A CA 1
ATOM 847 C C . SER A 1 102 ? 14.604 23.148 1.354 1.00 46.38 102 SER A C 1
ATOM 849 O O . SER A 1 102 ? 14.077 22.136 0.890 1.00 46.38 102 SER A O 1
ATOM 851 N N . LYS A 1 103 ? 15.906 23.385 1.133 1.00 45.41 103 LYS A N 1
ATOM 852 C CA . LYS A 1 103 ? 16.858 22.486 0.430 1.00 45.41 103 LYS A CA 1
ATOM 853 C C . LYS A 1 103 ? 17.069 21.111 1.112 1.00 45.41 103 LYS A C 1
ATOM 855 O O . LYS A 1 103 ? 17.916 20.332 0.679 1.00 45.41 103 LYS A O 1
ATOM 860 N N . SER A 1 104 ? 16.330 20.816 2.180 1.00 46.91 104 SER A N 1
ATOM 861 C CA . SER A 1 104 ? 16.566 19.757 3.171 1.00 46.91 104 SER A CA 1
ATOM 862 C C . SER A 1 104 ? 15.664 18.518 3.046 1.00 46.91 104 SER A C 1
ATOM 864 O O . SER A 1 104 ? 15.871 17.545 3.766 1.00 46.91 104 SER A O 1
ATOM 866 N N . SER A 1 105 ? 14.688 18.502 2.132 1.00 54.66 105 SER A N 1
ATOM 867 C CA . SER A 1 105 ? 13.673 17.437 2.007 1.00 54.66 105 SER A CA 1
ATOM 868 C C . SER A 1 105 ? 13.904 16.468 0.831 1.00 54.66 105 SER A C 1
ATOM 870 O O . SER A 1 105 ? 12.957 15.991 0.203 1.00 54.66 105 SER A O 1
ATOM 872 N N . GLN A 1 106 ? 15.165 16.133 0.516 1.00 76.69 106 GLN A N 1
ATOM 873 C CA . GLN A 1 106 ? 15.461 15.155 -0.542 1.00 76.69 106 GLN A CA 1
ATOM 874 C C . GLN A 1 106 ? 14.842 13.780 -0.229 1.00 76.69 106 GLN A C 1
ATOM 876 O O . GLN A 1 106 ? 15.201 13.109 0.740 1.00 76.69 106 GLN A O 1
ATOM 881 N N . VAL A 1 107 ? 13.911 13.359 -1.086 1.00 83.44 107 VAL A N 1
ATOM 882 C CA . VAL A 1 107 ? 13.297 12.027 -1.058 1.00 83.44 107 VAL A CA 1
ATOM 883 C C . VAL A 1 107 ? 14.328 10.984 -1.486 1.00 83.44 107 VAL A C 1
ATOM 885 O O . VAL A 1 107 ? 14.936 11.100 -2.551 1.00 83.44 107 VAL A O 1
ATOM 888 N N . THR A 1 108 ? 14.509 9.959 -0.659 1.00 90.38 108 THR A N 1
ATOM 889 C CA . THR A 1 108 ? 15.504 8.897 -0.846 1.00 90.38 108 THR A CA 1
ATOM 890 C C . THR A 1 108 ? 14.880 7.629 -1.440 1.00 90.38 108 THR A C 1
ATOM 892 O O . THR A 1 108 ? 13.660 7.449 -1.431 1.00 90.38 108 THR A O 1
ATOM 895 N N . GLU A 1 109 ? 15.717 6.698 -1.911 1.00 91.25 109 GLU A N 1
ATOM 896 C CA . GLU A 1 109 ? 15.260 5.361 -2.330 1.00 91.25 109 GLU A CA 1
ATOM 897 C C . GLU A 1 109 ? 14.571 4.612 -1.165 1.00 91.25 109 GLU A C 1
ATOM 899 O O . GLU A 1 109 ? 13.578 3.932 -1.390 1.00 91.25 109 GLU A O 1
ATOM 904 N N . PHE A 1 110 ? 14.998 4.829 0.088 1.00 91.25 110 PHE A N 1
ATOM 905 C CA . PHE A 1 110 ? 14.376 4.239 1.284 1.00 91.25 110 PHE A CA 1
ATOM 906 C C . PHE A 1 110 ? 12.945 4.747 1.534 1.00 91.25 110 PHE A C 1
ATOM 908 O O . PHE A 1 110 ? 12.061 3.965 1.886 1.00 91.25 110 PHE A O 1
ATOM 915 N N . ASP A 1 111 ? 12.675 6.035 1.296 1.00 89.81 111 ASP A N 1
ATOM 916 C CA . ASP A 1 111 ? 11.307 6.574 1.370 1.00 89.81 111 ASP A CA 1
ATOM 917 C C . ASP A 1 111 ? 10.429 5.983 0.247 1.00 89.81 111 ASP A C 1
ATOM 919 O O . ASP A 1 111 ? 9.261 5.644 0.453 1.00 89.81 111 ASP A O 1
ATOM 923 N N . MET A 1 112 ? 11.015 5.784 -0.938 1.00 92.75 112 MET A N 1
ATOM 924 C CA . MET A 1 112 ? 10.358 5.120 -2.068 1.00 92.75 112 MET A CA 1
ATOM 925 C C . MET A 1 112 ? 10.099 3.629 -1.805 1.00 92.75 112 MET A C 1
ATOM 927 O O . MET A 1 112 ? 9.055 3.126 -2.217 1.00 92.75 112 MET A O 1
ATOM 931 N N . ASP A 1 113 ? 10.976 2.927 -1.085 1.00 92.94 113 ASP A N 1
ATOM 932 C CA . ASP A 1 113 ? 10.758 1.541 -0.653 1.00 92.94 113 ASP A CA 1
ATOM 933 C C . ASP A 1 113 ? 9.685 1.420 0.435 1.00 92.94 113 ASP A C 1
ATOM 935 O O . ASP A 1 113 ? 8.863 0.499 0.371 1.00 92.94 113 ASP A O 1
ATOM 939 N N . LYS A 1 114 ? 9.586 2.383 1.363 1.00 91.88 114 LYS A N 1
ATOM 940 C CA . LYS A 1 114 ? 8.419 2.496 2.258 1.00 91.88 114 LYS A CA 1
ATOM 941 C C . LYS A 1 114 ? 7.122 2.662 1.460 1.00 91.88 114 LYS A C 1
ATOM 943 O O . LYS A 1 114 ? 6.158 1.930 1.693 1.00 91.88 114 LYS A O 1
ATOM 948 N N . LEU A 1 115 ? 7.102 3.546 0.461 1.00 91.88 115 LEU A N 1
ATOM 949 C CA . LEU A 1 115 ? 5.923 3.756 -0.387 1.00 91.88 115 LEU A CA 1
ATOM 950 C C . LEU A 1 115 ? 5.573 2.513 -1.231 1.00 91.88 115 LEU A C 1
ATOM 952 O O . LEU A 1 115 ? 4.410 2.118 -1.286 1.00 91.88 115 LEU A O 1
ATOM 956 N N . ARG A 1 116 ? 6.561 1.823 -1.821 1.00 94.56 116 ARG A N 1
ATOM 957 C CA . ARG A 1 116 ? 6.361 0.520 -2.495 1.00 94.56 116 ARG A CA 1
ATOM 958 C C . ARG A 1 116 ? 5.791 -0.536 -1.543 1.00 94.56 116 ARG A C 1
ATOM 960 O O . ARG A 1 116 ? 4.946 -1.327 -1.956 1.00 94.56 116 ARG A O 1
ATOM 967 N N . SER A 1 117 ? 6.233 -0.543 -0.287 1.00 93.06 117 SER A N 1
ATOM 968 C CA . SER A 1 117 ? 5.738 -1.458 0.748 1.00 93.06 117 SER A CA 1
ATOM 969 C C . SER A 1 117 ? 4.297 -1.132 1.146 1.00 93.06 117 SER A C 1
ATOM 971 O O . SER A 1 117 ? 3.484 -2.043 1.247 1.00 93.06 117 SER A O 1
ATOM 973 N N . THR A 1 118 ? 3.937 0.152 1.225 1.00 92.25 118 THR A N 1
ATOM 974 C CA . THR A 1 118 ? 2.552 0.603 1.461 1.00 92.25 118 THR A CA 1
ATOM 975 C C . THR A 1 118 ? 1.607 0.106 0.356 1.00 92.25 118 THR A C 1
ATOM 977 O O . THR A 1 118 ? 0.541 -0.428 0.649 1.00 92.25 118 THR A O 1
ATOM 980 N N . ILE A 1 119 ? 2.016 0.171 -0.922 1.00 94.50 119 ILE A N 1
ATOM 981 C CA . ILE A 1 119 ? 1.223 -0.376 -2.047 1.00 94.50 119 ILE A CA 1
ATOM 982 C C . ILE A 1 119 ? 1.016 -1.898 -1.903 1.00 94.50 119 ILE A C 1
ATOM 984 O O . ILE A 1 119 ? -0.052 -2.405 -2.234 1.00 94.50 119 ILE A O 1
ATOM 988 N N . LYS A 1 120 ? 2.004 -2.639 -1.381 1.00 95.31 120 LYS A N 1
ATOM 989 C CA . LYS A 1 120 ? 1.854 -4.077 -1.081 1.00 95.31 120 LYS A CA 1
ATOM 990 C C . LYS A 1 120 ? 0.963 -4.326 0.141 1.00 95.31 120 LYS A C 1
ATOM 992 O O . LYS A 1 120 ? 0.210 -5.294 0.150 1.00 95.31 120 LYS A O 1
ATOM 997 N N . GLN A 1 121 ? 0.995 -3.448 1.139 1.00 94.19 121 GLN A N 1
ATOM 998 C CA . GLN A 1 121 ? 0.163 -3.546 2.338 1.00 94.19 121 GLN A CA 1
ATOM 999 C C . GLN A 1 121 ? -1.336 -3.425 2.021 1.00 94.19 121 GLN A C 1
ATOM 1001 O O . GLN A 1 121 ? -2.136 -4.151 2.606 1.00 94.19 121 GLN A O 1
ATOM 1006 N N . PHE A 1 122 ? -1.715 -2.621 1.017 1.00 94.44 122 PHE A N 1
ATOM 1007 C CA . PHE A 1 122 ? -3.086 -2.602 0.483 1.00 94.44 122 PHE A CA 1
ATOM 1008 C C . PHE A 1 122 ? -3.556 -3.975 -0.029 1.00 94.44 122 PHE A C 1
ATOM 1010 O O . PHE A 1 122 ? -4.741 -4.279 0.078 1.00 94.44 122 PHE A O 1
ATOM 1017 N N . VAL A 1 123 ? -2.654 -4.824 -0.539 1.00 96.75 123 VAL A N 1
ATOM 1018 C CA . VAL A 1 123 ? -2.994 -6.199 -0.948 1.00 96.75 123 VAL A CA 1
ATOM 1019 C C . VAL A 1 123 ? -3.371 -7.019 0.284 1.00 96.75 123 VAL A C 1
ATOM 1021 O O . VAL A 1 123 ? -4.492 -7.521 0.360 1.00 96.75 123 VAL A O 1
ATOM 1024 N N . ARG A 1 124 ? -2.469 -7.097 1.273 1.00 96.00 124 ARG A N 1
ATOM 1025 C CA . ARG A 1 124 ? -2.687 -7.818 2.537 1.00 96.00 124 ARG A CA 1
ATOM 1026 C C . ARG A 1 124 ? -3.980 -7.378 3.215 1.00 96.00 124 ARG A C 1
ATOM 1028 O O . ARG A 1 124 ? -4.809 -8.211 3.568 1.00 96.00 124 ARG A O 1
ATOM 1035 N N . GLU A 1 125 ? -4.145 -6.076 3.419 1.00 93.88 125 GLU A N 1
ATOM 1036 C CA . GLU A 1 125 ? -5.191 -5.541 4.288 1.00 93.88 125 GLU A CA 1
ATOM 1037 C C . GLU A 1 125 ? -6.522 -5.274 3.581 1.00 93.88 125 GLU A C 1
ATOM 1039 O O . GLU A 1 125 ? -7.555 -5.349 4.235 1.00 93.88 125 GLU A O 1
ATOM 1044 N N . TRP A 1 126 ? -6.544 -5.010 2.272 1.00 94.19 126 TRP A N 1
ATOM 1045 C CA . TRP A 1 126 ? -7.755 -4.524 1.591 1.00 94.19 126 TRP A CA 1
ATOM 1046 C C . TRP A 1 126 ? -7.993 -5.130 0.198 1.00 94.19 126 TRP A C 1
ATOM 1048 O O . TRP A 1 126 ? -8.737 -4.562 -0.593 1.00 94.19 126 TRP A O 1
ATOM 1058 N N . SER A 1 127 ? -7.406 -6.287 -0.124 1.00 95.94 127 SER A N 1
ATOM 1059 C CA . SER A 1 127 ? -7.761 -7.057 -1.331 1.00 95.94 127 SER A CA 1
ATOM 1060 C C . SER A 1 127 ? -8.245 -8.470 -1.006 1.00 95.94 127 SER A C 1
ATOM 1062 O O . SER A 1 127 ? -8.000 -8.988 0.090 1.00 95.94 127 SER A O 1
ATOM 1064 N N . LEU A 1 128 ? -8.891 -9.118 -1.978 1.00 97.19 128 LEU A N 1
ATOM 1065 C CA . LEU A 1 128 ? -9.279 -10.525 -1.880 1.00 97.19 128 LEU A CA 1
ATOM 1066 C C . LEU A 1 128 ? -8.042 -11.439 -1.872 1.00 97.19 128 LEU A C 1
ATOM 1068 O O . LEU A 1 128 ? -7.983 -12.389 -1.098 1.00 97.19 128 LEU A O 1
ATOM 1072 N N . GLU A 1 129 ? -7.008 -11.112 -2.652 1.00 97.38 129 GLU A N 1
ATOM 1073 C CA . GLU A 1 129 ? -5.729 -11.832 -2.663 1.00 97.38 129 GLU A CA 1
ATOM 1074 C C . GLU A 1 129 ? -5.003 -11.830 -1.310 1.00 97.38 129 GLU A C 1
ATOM 1076 O O . GLU A 1 129 ? -4.253 -12.760 -1.021 1.00 97.38 129 GLU A O 1
ATOM 1081 N N . GLY A 1 130 ? -5.237 -10.823 -0.463 1.00 97.25 130 GLY A N 1
ATOM 1082 C CA . GLY A 1 130 ? -4.716 -10.784 0.907 1.00 97.25 130 GLY A CA 1
ATOM 1083 C C . GLY A 1 130 ? -5.455 -11.691 1.896 1.00 97.25 130 GLY A C 1
ATOM 1084 O O . GLY A 1 130 ? -4.962 -11.897 3.005 1.00 97.25 130 GLY A O 1
ATOM 1085 N N . GLN A 1 131 ? -6.620 -12.243 1.532 1.00 96.75 131 GLN A N 1
ATOM 1086 C CA . GLN A 1 131 ? -7.461 -13.001 2.462 1.00 96.75 131 GLN A CA 1
ATOM 1087 C C . GLN A 1 131 ? -6.743 -14.203 3.106 1.00 96.75 131 GLN A C 1
ATOM 1089 O O . GLN A 1 131 ? -6.851 -14.322 4.321 1.00 96.75 131 GLN A O 1
ATOM 1094 N N . PRO A 1 132 ? -5.951 -15.043 2.404 1.00 98.19 132 PRO A N 1
ATOM 1095 C CA . PRO A 1 132 ? -5.232 -16.153 3.042 1.00 98.19 132 PRO A CA 1
ATOM 1096 C C . PRO A 1 132 ? -4.191 -15.706 4.083 1.00 98.19 132 PRO A C 1
ATOM 1098 O O . PRO A 1 132 ? -3.964 -16.404 5.072 1.00 98.19 132 PRO A O 1
ATOM 1101 N N . GLU A 1 133 ? -3.578 -14.530 3.903 1.00 97.62 133 GLU A N 1
ATOM 1102 C CA . GLU A 1 133 ? -2.640 -13.961 4.880 1.00 97.62 133 GLU A CA 1
ATOM 1103 C C . GLU A 1 133 ? -3.386 -13.424 6.112 1.00 97.62 133 GLU A C 1
ATOM 1105 O O . GLU A 1 133 ? -2.973 -13.683 7.245 1.00 97.62 133 GLU A O 1
ATOM 1110 N N . ARG A 1 134 ? -4.527 -12.744 5.916 1.00 96.69 134 ARG A N 1
ATOM 1111 C CA . ARG A 1 134 ? -5.410 -12.317 7.020 1.00 96.69 134 ARG A CA 1
ATOM 1112 C C . ARG A 1 134 ? -6.017 -13.508 7.759 1.00 96.69 134 ARG A C 1
ATOM 1114 O O . ARG A 1 134 ? -6.061 -13.510 8.983 1.00 96.69 134 ARG A O 1
ATOM 1121 N N . ASP A 1 135 ? -6.407 -14.557 7.050 1.00 96.81 135 ASP A N 1
ATOM 1122 C CA . ASP A 1 135 ? -6.917 -15.795 7.639 1.00 96.81 135 ASP A CA 1
ATOM 1123 C C . ASP A 1 135 ? -5.856 -16.501 8.495 1.00 96.81 135 ASP A C 1
ATOM 1125 O O . ASP A 1 135 ? -6.183 -17.070 9.533 1.00 96.81 135 ASP A O 1
ATOM 1129 N N . SER A 1 136 ? -4.582 -16.406 8.108 1.00 97.12 136 SER A N 1
ATOM 1130 C CA . SER A 1 136 ? -3.458 -16.980 8.857 1.00 97.12 136 SER A CA 1
ATOM 1131 C C . SER A 1 136 ? -2.987 -16.117 10.038 1.00 97.12 136 SER A C 1
ATOM 1133 O O . SER A 1 136 ? -2.285 -16.627 10.907 1.00 97.12 136 SER A O 1
ATOM 1135 N N . THR A 1 137 ? -3.322 -14.819 10.080 1.00 95.19 137 THR A N 1
ATOM 1136 C CA . THR A 1 137 ? -2.755 -13.863 11.059 1.00 95.19 137 THR A CA 1
ATOM 1137 C C . THR A 1 137 ? -3.788 -13.126 11.908 1.00 95.19 137 THR A C 1
ATOM 1139 O O . THR A 1 137 ? -3.575 -12.952 13.102 1.00 95.19 137 THR A O 1
ATOM 1142 N N . PHE A 1 138 ? -4.917 -12.714 11.332 1.00 94.50 138 PHE A N 1
ATOM 1143 C CA . PHE A 1 138 ? -5.982 -11.993 12.030 1.00 94.50 138 PHE A CA 1
ATOM 1144 C C . PHE A 1 138 ? -6.988 -12.958 12.665 1.00 94.50 138 PHE A C 1
ATOM 1146 O O . PHE A 1 138 ? -7.288 -12.806 13.845 1.00 94.50 138 PHE A O 1
ATOM 1153 N N . LYS A 1 139 ? -7.466 -13.997 11.955 1.00 92.62 139 LYS A N 1
ATOM 1154 C CA . LYS A 1 139 ? -8.469 -14.936 12.515 1.00 92.62 139 LYS A CA 1
ATOM 1155 C C . LYS A 1 139 ? -8.078 -15.566 13.865 1.00 92.62 139 LYS A C 1
ATOM 1157 O O . LYS A 1 139 ? -8.968 -15.652 14.708 1.00 92.62 139 LYS A O 1
ATOM 1162 N N . PRO A 1 140 ? -6.812 -15.949 14.138 1.00 95.62 140 PRO A N 1
ATOM 1163 C CA . PRO A 1 140 ? -6.417 -16.424 15.468 1.00 95.62 140 PRO A CA 1
ATOM 1164 C C . PRO A 1 140 ? -6.586 -15.364 16.572 1.00 95.62 140 PRO A C 1
ATOM 1166 O O . PRO A 1 140 ? -7.041 -15.685 17.668 1.00 95.62 140 PRO A O 1
ATOM 1169 N N . LEU A 1 141 ? -6.279 -14.095 16.278 1.00 92.19 141 LEU A N 1
ATOM 1170 C CA . LEU A 1 141 ? -6.452 -12.971 17.209 1.00 92.19 141 LEU A CA 1
ATOM 1171 C C . LEU A 1 141 ? -7.940 -12.679 17.451 1.00 92.19 141 LEU A C 1
ATOM 1173 O O . LEU A 1 141 ? -8.366 -12.557 18.595 1.00 92.19 141 LEU A O 1
ATOM 1177 N N . LEU A 1 142 ? -8.742 -12.642 16.382 1.00 90.69 142 LEU A N 1
ATOM 1178 C CA . LEU A 1 142 ? -10.193 -12.445 16.460 1.00 90.69 142 LEU A CA 1
ATOM 1179 C C . LEU A 1 142 ? -10.875 -13.578 17.242 1.00 90.69 142 LEU A C 1
ATOM 1181 O O . LEU A 1 142 ? -11.718 -13.309 18.091 1.00 90.69 142 LEU A O 1
ATOM 1185 N N . GLY A 1 143 ? -10.472 -14.833 17.011 1.00 91.25 143 GLY A N 1
ATOM 1186 C CA . GLY A 1 143 ? -10.934 -15.988 17.785 1.00 91.25 143 GLY A CA 1
ATOM 1187 C C . GLY A 1 143 ? -10.574 -15.871 19.267 1.00 91.25 143 GLY A C 1
ATOM 1188 O O . GLY A 1 143 ? -11.442 -16.039 20.115 1.00 91.25 143 GLY A O 1
ATOM 1189 N N . THR A 1 144 ? -9.336 -15.471 19.578 1.00 92.19 144 THR A N 1
ATOM 1190 C CA . THR A 1 144 ? -8.887 -15.246 20.964 1.00 92.19 144 THR A CA 1
ATOM 1191 C C . THR A 1 144 ? -9.717 -14.163 21.664 1.00 92.19 144 THR A C 1
ATOM 1193 O O . THR A 1 144 ? -10.117 -14.353 22.808 1.00 92.19 144 THR A O 1
ATOM 1196 N N . LEU A 1 145 ? -10.032 -13.053 20.984 1.00 88.31 145 LEU A N 1
ATOM 1197 C CA . LEU A 1 145 ? -10.903 -11.997 21.521 1.00 88.31 145 LEU A CA 1
ATOM 1198 C C . LEU A 1 145 ? -12.347 -12.487 21.732 1.00 88.31 145 LEU A C 1
ATOM 1200 O O . LEU A 1 145 ? -12.949 -12.195 22.765 1.00 88.31 145 LEU A O 1
ATOM 1204 N N . ILE A 1 146 ? -12.897 -13.262 20.791 1.00 87.50 146 ILE A N 1
ATOM 1205 C CA . ILE A 1 146 ? -14.234 -13.864 20.919 1.00 87.50 146 ILE A CA 1
ATOM 1206 C C . ILE A 1 146 ? -14.286 -14.829 22.112 1.00 87.50 146 ILE A C 1
ATOM 1208 O O . ILE A 1 146 ? -15.222 -14.745 22.902 1.00 87.50 146 ILE A O 1
ATOM 1212 N N . ASP A 1 147 ? -13.288 -15.701 22.273 1.00 90.62 147 ASP A N 1
ATOM 1213 C CA . ASP A 1 147 ? -13.219 -16.677 23.369 1.00 90.62 147 ASP A CA 1
ATOM 1214 C C . ASP A 1 147 ? -12.971 -16.021 24.736 1.00 90.62 147 ASP A C 1
ATOM 1216 O O . ASP A 1 147 ? -13.474 -16.511 25.751 1.00 90.62 147 ASP A O 1
ATOM 1220 N N . PHE A 1 148 ? -12.228 -14.910 24.778 1.00 89.19 148 PHE A N 1
ATOM 1221 C CA . PHE A 1 148 ? -11.967 -14.145 26.001 1.00 89.19 148 PHE A CA 1
ATOM 1222 C C . PHE A 1 148 ? -13.208 -13.373 26.482 1.00 89.19 148 PHE A C 1
ATOM 1224 O O . PHE A 1 148 ? -13.456 -13.294 27.682 1.00 89.19 148 PHE A O 1
ATOM 1231 N N . TYR A 1 149 ? -14.025 -12.854 25.558 1.00 85.56 149 TYR A N 1
ATOM 1232 C CA . TYR A 1 149 ? -15.252 -12.111 25.873 1.00 85.56 149 TYR A CA 1
ATOM 1233 C C . TYR A 1 149 ? -16.548 -12.918 25.697 1.00 85.56 149 TYR A C 1
ATOM 1235 O O . TYR A 1 149 ? -17.637 -12.347 25.782 1.00 85.56 149 TYR A O 1
ATOM 1243 N N . LYS A 1 150 ? -16.469 -14.237 25.468 1.00 87.31 150 LYS A N 1
ATOM 1244 C CA . LYS A 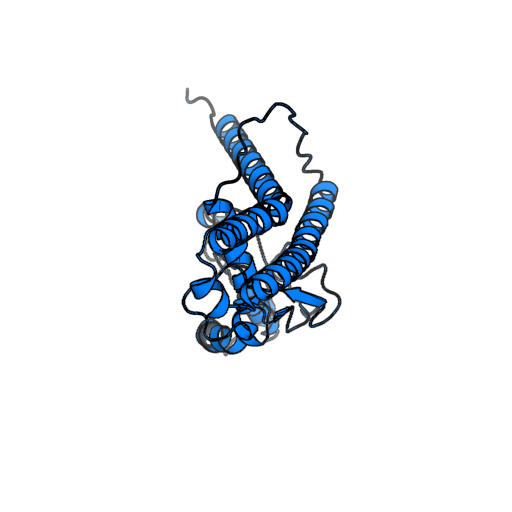1 150 ? -17.638 -15.106 25.216 1.00 87.31 150 LYS A CA 1
ATOM 1245 C C . LYS A 1 150 ? -18.701 -15.011 26.318 1.00 87.31 150 LYS A C 1
ATOM 1247 O O . LYS A 1 150 ? -19.888 -15.030 26.007 1.00 87.31 150 LYS A O 1
ATOM 1252 N N . ASP A 1 151 ? -18.256 -14.864 27.567 1.00 89.44 151 ASP A N 1
ATOM 1253 C CA . ASP A 1 151 ? -19.086 -14.844 28.774 1.00 89.44 151 ASP A CA 1
ATOM 1254 C C . ASP A 1 151 ? -19.669 -13.442 29.068 1.00 89.44 151 ASP A C 1
ATOM 1256 O O . ASP A 1 151 ? -20.496 -13.299 29.966 1.00 89.44 151 ASP A O 1
ATOM 1260 N N . ILE A 1 152 ? -19.275 -12.411 28.303 1.00 84.56 152 ILE A N 1
ATOM 1261 C CA . ILE A 1 152 ? -19.837 -11.052 28.378 1.00 84.56 152 ILE A CA 1
ATOM 1262 C C . ILE A 1 152 ? -21.000 -10.920 27.371 1.00 84.56 152 ILE A C 1
ATOM 1264 O O . ILE A 1 152 ? -20.789 -11.193 26.177 1.00 84.56 152 ILE A O 1
ATOM 1268 N N . PRO A 1 153 ? -22.203 -10.474 27.800 1.00 84.25 153 PRO A N 1
ATOM 1269 C CA . PRO A 1 153 ? -23.338 -10.189 26.916 1.00 84.25 153 PRO A CA 1
ATOM 1270 C C . PRO A 1 153 ? -22.992 -9.194 25.802 1.00 84.25 153 PRO A C 1
ATOM 1272 O O . PRO A 1 153 ? -22.184 -8.286 25.995 1.00 84.25 153 PRO A O 1
ATOM 1275 N N . ILE A 1 154 ? -23.599 -9.339 24.622 1.00 75.56 154 ILE A N 1
ATOM 1276 C CA . ILE A 1 154 ? -23.257 -8.537 23.428 1.00 75.56 154 ILE A CA 1
ATOM 1277 C C . ILE A 1 154 ? -23.538 -7.044 23.661 1.00 75.56 154 ILE A C 1
ATOM 1279 O O . ILE A 1 154 ? -22.815 -6.180 23.173 1.00 75.56 154 ILE A O 1
ATOM 1283 N N . GLU A 1 155 ? -24.551 -6.754 24.468 1.00 76.44 155 GLU A N 1
ATOM 1284 C CA . GLU A 1 155 ? -24.946 -5.432 24.934 1.00 76.44 155 GLU A CA 1
ATOM 1285 C C . GLU A 1 155 ? -23.817 -4.762 25.739 1.00 76.44 155 GLU A C 1
ATOM 1287 O O . GLU A 1 155 ? -23.486 -3.595 25.518 1.00 76.44 155 GLU A O 1
ATOM 1292 N N . GLU A 1 156 ? -23.177 -5.524 26.629 1.00 77.62 156 GLU A N 1
ATOM 1293 C CA . GLU A 1 156 ? -22.090 -5.075 27.509 1.00 77.62 156 GLU A CA 1
ATOM 1294 C C . GLU A 1 156 ? -20.736 -4.998 26.788 1.00 77.62 156 GLU A C 1
ATOM 1296 O O . GLU A 1 156 ? -19.894 -4.178 27.150 1.00 77.62 156 GLU A O 1
ATOM 1301 N N . ARG A 1 157 ? -20.530 -5.747 25.692 1.00 76.06 157 ARG A N 1
ATOM 1302 C CA . ARG A 1 157 ? -19.307 -5.634 24.862 1.00 76.06 157 ARG A CA 1
ATOM 1303 C C . ARG A 1 157 ? -19.080 -4.228 24.303 1.00 76.06 157 ARG A C 1
ATOM 1305 O O . ARG A 1 157 ? -17.953 -3.867 23.976 1.00 76.06 157 ARG A O 1
ATOM 1312 N N . SER A 1 158 ? -20.125 -3.402 24.273 1.00 71.12 158 SER A N 1
ATOM 1313 C CA . SER A 1 158 ? -20.038 -1.982 23.930 1.00 71.12 158 SER A CA 1
ATOM 1314 C C . SER A 1 158 ? -19.161 -1.138 24.871 1.00 71.12 158 SER A C 1
ATOM 1316 O O . SER A 1 158 ? -18.739 -0.059 24.454 1.00 71.12 158 SER A O 1
ATOM 1318 N N . SER A 1 159 ? -18.847 -1.606 26.089 1.00 74.62 159 SER A N 1
ATOM 1319 C CA . SER A 1 159 ? -17.920 -0.932 27.016 1.00 74.62 159 SER A CA 1
ATOM 1320 C C . SER A 1 159 ? -16.474 -1.443 26.948 1.00 74.62 159 SER A C 1
ATOM 1322 O O . SER A 1 159 ? -15.630 -0.982 27.716 1.00 74.62 159 SER A O 1
ATOM 1324 N N . ILE A 1 160 ? -16.178 -2.411 26.076 1.00 80.12 160 ILE A N 1
ATOM 1325 C CA . ILE A 1 160 ? -14.831 -2.962 25.897 1.00 80.12 160 ILE A CA 1
ATOM 1326 C C . ILE A 1 160 ? -14.027 -2.042 24.976 1.00 80.12 160 ILE A C 1
ATOM 1328 O O . ILE A 1 160 ? -14.428 -1.819 23.834 1.00 80.12 160 ILE A O 1
ATOM 1332 N N . ASN A 1 161 ? -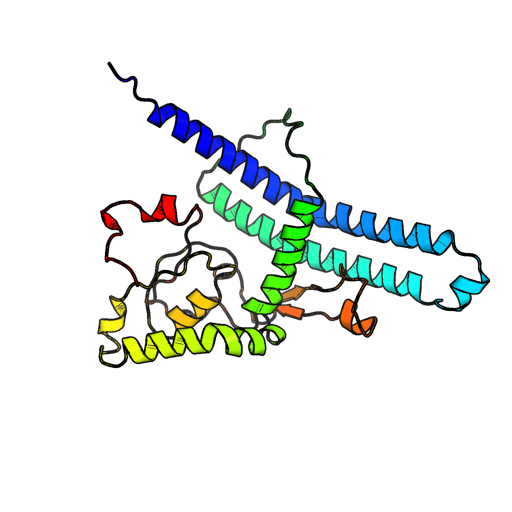12.855 -1.597 25.440 1.00 79.62 161 ASN A N 1
ATOM 1333 C CA . ASN A 1 161 ? -11.844 -0.963 24.594 1.00 79.62 161 ASN A CA 1
ATOM 1334 C C . ASN A 1 161 ? -10.714 -1.967 24.322 1.00 79.62 161 ASN A C 1
ATOM 1336 O O . ASN A 1 161 ? -10.057 -2.428 25.255 1.00 79.62 161 ASN A O 1
ATOM 1340 N N . VAL A 1 162 ? -10.461 -2.256 23.048 1.00 82.75 162 VAL A N 1
ATOM 1341 C CA . VAL A 1 162 ? -9.249 -2.953 22.583 1.00 82.75 162 VAL A CA 1
ATOM 1342 C C . VAL A 1 162 ? -8.305 -1.918 21.974 1.00 82.75 162 VAL A C 1
ATOM 1344 O O . VAL A 1 162 ? -8.762 -0.922 21.409 1.00 82.75 162 VAL A O 1
ATOM 1347 N N . LEU A 1 163 ? -6.995 -2.125 22.072 1.00 84.44 163 LEU A N 1
ATOM 1348 C CA . LEU A 1 163 ? -5.998 -1.292 21.405 1.00 84.44 163 LEU A CA 1
ATOM 1349 C C . LEU A 1 163 ? -5.221 -2.115 20.371 1.00 84.44 163 LEU A C 1
ATOM 1351 O O . LEU A 1 163 ? -4.850 -3.260 20.603 1.00 84.44 163 LEU A O 1
ATOM 1355 N N . VAL A 1 164 ? -4.965 -1.523 19.201 1.00 86.62 164 VAL A N 1
ATOM 1356 C CA . VAL A 1 164 ? -4.204 -2.162 18.115 1.00 86.62 164 VAL A CA 1
ATOM 1357 C C . VAL A 1 164 ? -2.963 -1.313 17.809 1.00 86.62 164 VAL A C 1
ATOM 1359 O O . VAL A 1 164 ? -3.004 -0.460 16.918 1.00 86.62 164 VAL A O 1
ATOM 1362 N N . PRO A 1 165 ? -1.851 -1.493 18.550 1.00 86.25 165 PRO A N 1
ATOM 1363 C CA . PRO A 1 165 ? -0.597 -0.801 18.267 1.00 86.25 165 PRO A CA 1
ATOM 1364 C C . PRO A 1 165 ? -0.097 -1.136 16.858 1.00 86.25 165 PRO A C 1
ATOM 1366 O O . PRO A 1 165 ? -0.126 -2.293 16.440 1.00 86.25 165 PRO A O 1
ATOM 1369 N N . GLY A 1 166 ? 0.366 -0.130 16.112 1.00 82.50 166 GLY A N 1
ATOM 1370 C CA . GLY A 1 166 ? 0.886 -0.338 14.757 1.00 82.50 166 GLY A CA 1
ATOM 1371 C C . GLY A 1 166 ? -0.149 -0.875 13.758 1.00 82.50 166 GLY A C 1
ATOM 1372 O O . GLY A 1 166 ? 0.213 -1.667 12.892 1.00 82.50 166 GLY A O 1
ATOM 1373 N N . ALA A 1 167 ? -1.416 -0.444 13.861 1.00 84.19 167 ALA A N 1
ATOM 1374 C CA . ALA A 1 167 ? -2.582 -0.944 13.109 1.00 84.19 167 ALA A CA 1
ATOM 1375 C C . ALA A 1 167 ? -2.485 -0.970 11.564 1.00 84.19 167 ALA A C 1
ATOM 1377 O O . ALA A 1 167 ? -3.409 -1.458 10.912 1.00 84.19 167 ALA A O 1
ATOM 1378 N N . GLY A 1 168 ? -1.408 -0.460 10.962 1.00 87.31 168 GLY A N 1
ATOM 1379 C CA . GLY A 1 168 ? -1.155 -0.556 9.526 1.00 87.31 168 GLY A CA 1
ATOM 1380 C C . GLY A 1 168 ? -2.112 0.298 8.698 1.00 87.31 168 GLY A C 1
ATOM 1381 O O . GLY A 1 168 ? -2.180 1.510 8.880 1.00 87.31 168 GLY A O 1
ATOM 1382 N N . LEU A 1 169 ? -2.851 -0.336 7.787 1.00 87.44 169 LEU A N 1
ATOM 1383 C CA . LEU A 1 169 ? -3.958 0.281 7.051 1.00 87.44 169 LEU A CA 1
ATOM 1384 C C . LEU A 1 169 ? -5.316 0.052 7.746 1.00 87.44 169 LEU A C 1
ATOM 1386 O O . LEU A 1 169 ? -6.364 0.276 7.141 1.00 87.44 169 LEU A O 1
ATOM 1390 N N . GLY A 1 170 ? -5.309 -0.386 9.009 1.00 87.56 170 GLY A N 1
ATOM 1391 C CA . GLY A 1 170 ? -6.471 -0.462 9.891 1.00 87.56 170 GLY A CA 1
ATOM 1392 C C . GLY A 1 170 ? -7.332 -1.719 9.763 1.00 87.56 170 GLY A C 1
ATOM 1393 O O . GLY A 1 170 ? -8.327 -1.814 10.482 1.00 87.56 170 GLY A O 1
ATOM 1394 N N . ARG A 1 171 ? -6.998 -2.696 8.903 1.00 90.88 171 ARG A N 1
ATOM 1395 C CA . ARG A 1 171 ? -7.919 -3.819 8.631 1.00 90.88 171 ARG A CA 1
ATOM 1396 C C . ARG A 1 171 ? -8.201 -4.681 9.858 1.00 90.88 171 ARG A C 1
ATOM 1398 O O . ARG A 1 171 ? -9.356 -5.013 10.088 1.00 90.88 171 ARG A O 1
ATOM 1405 N N . LEU A 1 172 ? -7.188 -5.006 10.664 1.00 90.88 172 LEU A N 1
ATOM 1406 C CA . LEU A 1 172 ? -7.396 -5.805 11.880 1.00 90.88 172 LEU A CA 1
ATOM 1407 C C . LEU A 1 172 ? -8.354 -5.101 12.855 1.00 90.88 172 LEU A C 1
ATOM 1409 O O . LEU A 1 172 ? -9.269 -5.728 13.374 1.00 90.88 172 LEU A O 1
ATOM 1413 N N . ALA A 1 173 ? -8.192 -3.791 13.056 1.00 87.50 173 ALA A N 1
ATOM 1414 C CA . ALA A 1 173 ? -9.090 -3.008 13.902 1.00 87.50 173 ALA A CA 1
ATOM 1415 C C . ALA A 1 173 ? -10.517 -2.925 13.314 1.00 87.50 173 ALA A C 1
ATOM 1417 O O . ALA A 1 173 ? -11.493 -2.968 14.060 1.00 87.50 173 ALA A O 1
ATOM 1418 N N . PHE A 1 174 ? -10.655 -2.850 11.984 1.00 85.31 174 PHE A N 1
ATOM 1419 C CA . PHE A 1 174 ? -11.951 -2.883 11.295 1.00 85.31 174 PHE A CA 1
ATOM 1420 C C . PHE A 1 174 ? -12.644 -4.246 11.460 1.00 85.31 174 PHE A C 1
ATOM 1422 O O . PHE A 1 174 ? -13.838 -4.300 11.764 1.00 85.31 174 PHE A O 1
ATOM 1429 N N . ASP A 1 175 ? -11.897 -5.345 11.315 1.00 87.62 175 ASP A N 1
ATOM 1430 C CA . ASP A 1 175 ? -12.409 -6.704 11.505 1.00 87.62 175 ASP A CA 1
ATOM 1431 C C . ASP A 1 175 ? -12.811 -6.936 12.986 1.00 87.62 175 ASP A C 1
ATOM 1433 O O . ASP A 1 175 ? -13.832 -7.571 13.242 1.00 87.62 175 ASP A O 1
ATOM 1437 N N . ILE A 1 176 ? -12.088 -6.354 13.962 1.00 85.44 176 ILE A N 1
ATOM 1438 C CA . ILE A 1 176 ? -12.454 -6.353 15.399 1.00 85.44 176 ILE A CA 1
ATOM 1439 C C . ILE A 1 176 ? -13.779 -5.613 15.649 1.00 85.44 176 ILE A C 1
ATOM 1441 O O . ILE A 1 176 ? -14.664 -6.147 16.318 1.00 85.44 176 ILE A O 1
ATOM 1445 N N . VAL A 1 177 ? -13.957 -4.404 15.104 1.00 79.00 177 VAL A N 1
ATOM 1446 C CA . VAL A 1 177 ? -15.204 -3.632 15.291 1.00 79.00 177 VAL A CA 1
ATOM 1447 C C . VAL A 1 177 ? -16.394 -4.303 14.604 1.00 79.00 177 VAL A C 1
ATOM 1449 O O . VAL A 1 177 ? -17.496 -4.331 15.152 1.00 79.00 177 VAL A O 1
ATOM 1452 N N . SER A 1 178 ? -16.160 -4.940 13.455 1.00 75.69 178 SER A N 1
ATOM 1453 C CA . SER A 1 178 ? -17.160 -5.757 12.753 1.00 75.69 178 SER A CA 1
ATOM 1454 C C . SER A 1 178 ? -17.641 -6.973 13.569 1.00 75.69 178 SER A C 1
ATOM 1456 O O . SER A 1 178 ? -18.653 -7.578 13.218 1.00 75.69 178 SER A O 1
ATOM 1458 N N . LEU A 1 179 ? -16.953 -7.312 14.667 1.00 71.31 179 LEU A N 1
ATOM 1459 C CA . LEU A 1 179 ? -17.295 -8.371 15.626 1.00 71.31 179 LEU A CA 1
ATOM 1460 C C . LEU A 1 179 ? -17.837 -7.827 16.972 1.00 71.31 179 LEU A C 1
ATOM 1462 O O . LEU A 1 179 ? -17.867 -8.555 17.964 1.00 71.31 179 LEU A O 1
ATOM 1466 N N . ALA A 1 180 ? -18.330 -6.579 16.978 1.00 57.06 180 ALA A N 1
ATOM 1467 C CA . ALA A 1 180 ? -19.056 -5.908 18.071 1.00 57.06 180 ALA A CA 1
ATOM 1468 C C . ALA A 1 180 ? -18.229 -5.415 19.286 1.00 57.06 180 ALA A C 1
ATOM 1470 O O . ALA A 1 180 ? -18.726 -5.399 20.412 1.00 57.06 180 ALA A O 1
ATOM 1471 N N . VAL A 1 181 ? -17.000 -4.937 19.055 1.00 51.75 181 VAL A N 1
ATOM 1472 C CA . VAL A 1 181 ? -16.178 -4.171 20.029 1.00 51.75 181 VAL A CA 1
ATOM 1473 C C . VAL A 1 181 ? -16.048 -2.699 19.575 1.00 51.75 181 VAL A C 1
ATOM 1475 O O . VAL A 1 181 ? -16.265 -2.416 18.397 1.00 51.75 181 VAL A O 1
ATOM 1478 N N . LYS A 1 182 ? -15.737 -1.742 20.473 1.00 47.97 182 LYS A N 1
ATOM 1479 C CA . LYS A 1 182 ? -15.733 -0.282 20.193 1.00 47.97 182 LYS A CA 1
ATOM 1480 C C . LYS A 1 182 ? -14.375 0.407 20.493 1.00 47.97 182 LYS A C 1
ATOM 1482 O O . LYS A 1 182 ? -13.701 0.044 21.446 1.00 47.97 182 LYS A O 1
ATOM 1487 N N . LEU A 1 183 ? -13.968 1.395 19.677 1.00 45.62 183 LEU A N 1
ATOM 1488 C CA . LEU A 1 183 ? -12.655 2.105 19.647 1.00 45.62 183 LEU A CA 1
ATOM 1489 C C . LEU A 1 183 ? -12.838 3.594 19.122 1.00 45.62 183 LEU A C 1
ATOM 1491 O O . LEU A 1 183 ? -13.955 3.887 18.757 1.00 45.62 183 LEU A O 1
ATOM 1495 N N . LEU A 1 184 ? -11.883 4.559 19.014 1.00 31.36 184 LEU A N 1
ATOM 1496 C CA . LEU A 1 184 ? -12.145 5.965 18.494 1.00 31.36 184 LEU A CA 1
ATOM 1497 C C . LEU A 1 184 ? -11.148 6.549 17.421 1.00 31.36 184 LEU A C 1
ATOM 1499 O O . LEU A 1 184 ? -9.941 6.435 17.629 1.00 31.36 184 LEU A O 1
ATOM 1503 N N . SER A 1 185 ? -11.600 7.137 16.275 1.00 39.97 185 SER A N 1
ATOM 1504 C CA . SER A 1 185 ? -10.834 7.226 14.978 1.00 39.97 185 SER A CA 1
ATOM 1505 C C . SER A 1 185 ? -10.792 8.552 14.191 1.00 39.97 185 SER A C 1
ATOM 1507 O O . SER A 1 185 ? -11.802 9.215 13.967 1.00 39.97 185 SER A O 1
ATOM 1509 N N . SER A 1 186 ? -9.620 8.784 13.579 1.00 36.94 186 SER A N 1
ATOM 1510 C CA . SER A 1 186 ? -9.429 9.254 12.186 1.00 36.94 186 SER A CA 1
ATOM 1511 C C . SER A 1 186 ? -8.709 8.127 11.372 1.00 36.94 186 SER A C 1
ATOM 1513 O O . SER A 1 186 ? -8.390 7.107 11.974 1.00 36.94 186 SER A O 1
ATOM 1515 N N . HIS A 1 187 ? -8.429 8.116 10.055 1.00 53.69 187 HIS A N 1
ATOM 1516 C CA . HIS A 1 187 ? -9.105 8.692 8.877 1.00 53.69 187 HIS A CA 1
ATOM 1517 C C . HIS A 1 187 ? -8.866 7.795 7.606 1.00 53.69 187 HIS A C 1
ATOM 1519 O O . HIS A 1 187 ? -8.698 6.581 7.699 1.00 53.69 187 HIS A O 1
ATOM 1525 N N . PHE A 1 188 ? -8.859 8.383 6.403 1.00 49.59 188 PHE A N 1
ATOM 1526 C CA . PHE A 1 188 ? -8.610 7.832 5.054 1.00 49.59 188 PHE A CA 1
ATOM 1527 C C . PHE A 1 188 ? -9.483 6.665 4.542 1.00 49.59 188 PHE A C 1
ATOM 1529 O O . PHE A 1 188 ? -10.576 6.935 4.040 1.00 49.59 188 PHE A O 1
ATOM 1536 N N . ILE A 1 189 ? -9.017 5.400 4.580 1.00 55.06 189 ILE A N 1
ATOM 1537 C CA . ILE A 1 189 ? -9.682 4.255 3.901 1.00 55.06 189 ILE A CA 1
ATOM 1538 C C . ILE A 1 189 ? -11.152 4.148 4.313 1.00 55.06 189 ILE A C 1
ATOM 1540 O O . ILE A 1 189 ? -12.015 3.847 3.491 1.00 55.06 189 ILE A O 1
ATOM 1544 N N . LEU A 1 190 ? -11.432 4.442 5.582 1.00 57.75 190 LEU A N 1
ATOM 1545 C CA . LEU A 1 190 ? -12.754 4.289 6.171 1.00 57.75 190 LEU A CA 1
ATOM 1546 C C . LEU A 1 190 ? -13.772 5.341 5.706 1.00 57.75 190 LEU A C 1
ATOM 1548 O O . LEU A 1 190 ? -14.972 5.077 5.727 1.00 57.75 190 LEU A O 1
ATOM 1552 N N . ASN A 1 191 ? -13.302 6.502 5.235 1.00 61.09 191 ASN A N 1
ATOM 1553 C 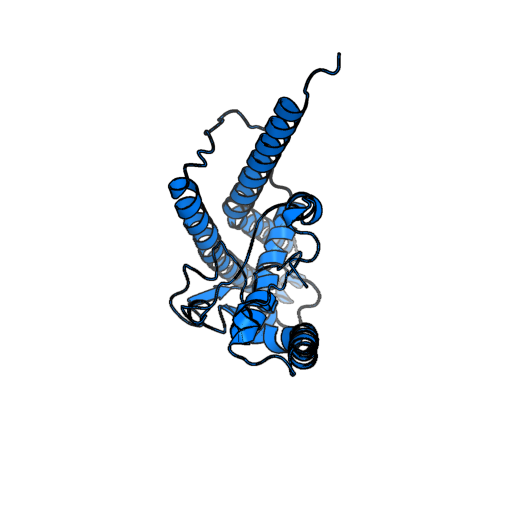CA . ASN A 1 191 ? -14.126 7.711 5.151 1.00 61.09 191 ASN A CA 1
ATOM 1554 C C . ASN A 1 191 ? -14.398 8.187 3.713 1.00 61.09 191 ASN A C 1
ATOM 1556 O O . ASN A 1 191 ? -15.294 9.001 3.504 1.00 61.09 191 ASN A O 1
ATOM 1560 N N . ARG A 1 192 ? -13.635 7.710 2.715 1.00 69.69 192 ARG A N 1
ATOM 1561 C CA . ARG A 1 192 ? -13.688 8.197 1.315 1.00 69.69 192 ARG A CA 1
ATOM 1562 C C . ARG A 1 192 ? -13.871 7.083 0.262 1.00 69.69 192 ARG A C 1
ATOM 1564 O O . ARG A 1 192 ? -13.596 7.286 -0.923 1.00 69.69 192 ARG A O 1
ATOM 1571 N N . ILE A 1 193 ? -14.323 5.895 0.677 1.00 76.44 193 ILE A N 1
ATOM 1572 C CA . ILE A 1 193 ? -14.618 4.768 -0.225 1.00 76.44 193 ILE A CA 1
ATOM 1573 C C . ILE A 1 193 ? -16.128 4.502 -0.261 1.00 76.44 193 ILE A C 1
ATOM 1575 O O . ILE A 1 193 ? -16.753 4.181 0.746 1.00 76.44 193 ILE A O 1
ATOM 1579 N N . GLU A 1 194 ? -16.691 4.616 -1.461 1.00 79.56 194 GLU A N 1
ATOM 1580 C CA . GLU A 1 194 ? -18.118 4.517 -1.774 1.00 79.56 194 GLU A CA 1
ATOM 1581 C C . GLU A 1 194 ? -18.514 3.130 -2.308 1.00 79.56 194 GLU A C 1
ATOM 1583 O O . GLU A 1 194 ? -19.680 2.747 -2.226 1.00 79.56 194 GLU A O 1
ATOM 1588 N N . LYS A 1 195 ? -17.564 2.360 -2.867 1.00 88.38 195 LYS A N 1
ATOM 1589 C CA . LYS A 1 195 ? -17.823 1.028 -3.446 1.00 88.38 195 LYS A CA 1
ATOM 1590 C C . LYS A 1 195 ? -16.707 0.009 -3.193 1.00 88.38 195 LYS A C 1
ATOM 1592 O O . LYS A 1 195 ? -15.530 0.353 -3.099 1.00 88.38 195 LYS A O 1
ATOM 1597 N N . ILE A 1 196 ? -17.082 -1.271 -3.170 1.00 92.19 196 ILE A N 1
ATOM 1598 C CA . ILE A 1 196 ? -16.141 -2.399 -3.280 1.00 92.19 196 ILE A CA 1
ATOM 1599 C C . ILE A 1 196 ? -15.401 -2.289 -4.624 1.00 92.19 196 ILE A C 1
ATOM 1601 O O . ILE A 1 196 ? -15.997 -1.897 -5.630 1.00 92.19 196 ILE A O 1
ATOM 1605 N N . HIS A 1 197 ? -14.105 -2.612 -4.640 1.00 93.81 197 HIS A N 1
ATOM 1606 C CA . HIS A 1 197 ? -13.234 -2.524 -5.820 1.00 93.81 197 HIS A CA 1
ATOM 1607 C C . HIS A 1 197 ? -13.210 -1.120 -6.471 1.00 93.81 197 HIS A C 1
ATOM 1609 O O . HIS A 1 197 ? -13.180 -0.981 -7.695 1.00 93.81 197 HIS A O 1
ATOM 1615 N N . GLN A 1 198 ? -13.235 -0.057 -5.656 1.00 91.06 198 GLN A N 1
ATOM 1616 C CA . GLN A 1 198 ? -13.174 1.336 -6.120 1.00 91.06 198 GLN A CA 1
ATOM 1617 C C . GLN A 1 198 ? -11.880 1.685 -6.862 1.00 91.06 198 GLN A C 1
ATOM 1619 O O . GLN A 1 198 ? -11.918 2.497 -7.789 1.00 91.06 198 GLN A O 1
ATOM 1624 N N . TYR A 1 199 ? -10.760 1.082 -6.463 1.00 92.19 199 TYR A N 1
ATOM 1625 C CA . TYR A 1 199 ? -9.434 1.355 -7.003 1.00 92.19 199 TYR A CA 1
ATOM 1626 C C . TYR A 1 199 ? -8.757 0.079 -7.512 1.00 92.19 199 TYR A C 1
ATOM 1628 O O . TYR A 1 199 ? -8.959 -1.016 -6.989 1.00 92.19 199 TYR A O 1
ATOM 1636 N N . GLU A 1 200 ? -7.904 0.252 -8.516 1.00 95.62 200 GLU A N 1
ATOM 1637 C CA . GLU A 1 200 ? -7.082 -0.787 -9.132 1.00 95.62 200 GLU A CA 1
ATOM 1638 C C . GLU A 1 200 ? -5.607 -0.416 -8.918 1.00 95.62 200 GLU A C 1
ATOM 1640 O O . GLU A 1 200 ? -5.172 0.677 -9.296 1.00 95.62 200 GLU A O 1
ATOM 1645 N N . ILE A 1 201 ? -4.840 -1.310 -8.294 1.00 97.19 201 ILE A N 1
ATOM 1646 C CA . ILE A 1 201 ? -3.416 -1.123 -7.998 1.00 97.19 201 ILE A CA 1
ATOM 1647 C C . ILE A 1 201 ? -2.567 -2.257 -8.577 1.00 97.19 201 ILE A C 1
ATOM 1649 O O . ILE A 1 201 ? -3.019 -3.378 -8.781 1.00 97.19 201 ILE A O 1
ATOM 1653 N N . TYR A 1 202 ? -1.297 -1.951 -8.814 1.00 98.25 202 TYR A N 1
ATOM 1654 C CA . TYR A 1 202 ? -0.305 -2.819 -9.437 1.00 98.25 202 TYR A CA 1
ATOM 1655 C C . TYR A 1 202 ? 0.904 -2.946 -8.494 1.00 98.25 202 TYR A C 1
ATOM 1657 O O . TYR A 1 202 ? 1.886 -2.206 -8.636 1.00 98.25 202 TYR A O 1
ATOM 1665 N N . PRO A 1 203 ? 0.840 -3.821 -7.476 1.00 97.19 203 PRO A N 1
ATOM 1666 C CA . PRO A 1 203 ? 1.815 -3.864 -6.380 1.00 97.19 203 PRO A CA 1
ATOM 1667 C C . PRO A 1 203 ? 3.172 -4.472 -6.772 1.00 97.19 203 PRO A C 1
ATOM 1669 O O . PRO A 1 203 ? 4.190 -4.167 -6.145 1.00 97.19 203 PRO A O 1
ATOM 1672 N N . PHE A 1 204 ? 3.214 -5.313 -7.811 1.00 97.00 204 PHE A N 1
ATOM 1673 C CA . PHE A 1 204 ? 4.392 -6.120 -8.157 1.00 97.00 204 PHE A CA 1
ATOM 1674 C C . PHE A 1 204 ? 5.266 -5.538 -9.280 1.00 97.00 204 PHE A C 1
ATOM 1676 O O . PHE A 1 204 ? 6.369 -6.027 -9.504 1.00 97.00 204 PHE A O 1
ATOM 1683 N N . ILE A 1 205 ? 4.865 -4.428 -9.912 1.00 97.38 205 ILE A N 1
ATOM 1684 C CA . ILE A 1 205 ? 5.582 -3.821 -11.057 1.00 97.38 205 ILE A CA 1
ATOM 1685 C C . ILE A 1 205 ? 7.003 -3.324 -10.751 1.00 97.38 205 ILE A C 1
ATOM 1687 O O . ILE A 1 205 ? 7.798 -3.119 -11.664 1.00 97.38 205 ILE A O 1
ATOM 1691 N N . HIS A 1 206 ? 7.346 -3.149 -9.472 1.00 95.56 206 HIS A N 1
ATOM 1692 C CA . HIS A 1 206 ? 8.701 -2.788 -9.032 1.00 95.56 206 HIS A CA 1
ATOM 1693 C C . HIS A 1 206 ? 9.611 -4.015 -8.856 1.00 95.56 206 HIS A C 1
ATOM 1695 O O . HIS A 1 206 ? 10.833 -3.874 -8.885 1.00 95.56 206 HIS A O 1
ATOM 1701 N N . SER A 1 207 ? 9.034 -5.213 -8.714 1.00 93.62 207 SER A N 1
ATOM 1702 C CA . SER A 1 207 ? 9.755 -6.484 -8.621 1.00 93.62 207 SER A CA 1
ATOM 1703 C C . SER A 1 207 ? 10.145 -6.970 -10.017 1.00 93.62 207 SER A C 1
ATOM 1705 O O . SER A 1 207 ? 9.279 -7.211 -10.850 1.00 93.62 207 SER A O 1
ATOM 1707 N N . PHE A 1 208 ? 11.444 -7.137 -10.274 1.00 92.44 208 PHE A N 1
ATOM 1708 C CA . PHE A 1 208 ? 11.967 -7.728 -11.520 1.00 92.44 208 PHE A CA 1
ATOM 1709 C C . PHE A 1 208 ? 12.646 -9.093 -11.303 1.00 92.44 208 PHE A C 1
ATOM 1711 O O . PHE A 1 208 ? 12.996 -9.757 -12.274 1.00 92.44 208 PHE A O 1
ATOM 1718 N N . SER A 1 209 ? 12.781 -9.518 -10.045 1.00 91.12 209 SER A N 1
ATOM 1719 C CA . SER A 1 209 ? 13.324 -10.814 -9.624 1.00 91.12 209 SER A CA 1
ATOM 1720 C C . SER A 1 209 ? 12.220 -11.651 -8.980 1.00 91.12 209 SER A C 1
ATOM 1722 O O . SER A 1 209 ? 11.313 -11.086 -8.369 1.00 91.12 209 SER A O 1
ATOM 1724 N N . ASN A 1 210 ? 12.322 -12.980 -9.070 1.00 91.62 210 ASN A N 1
ATOM 1725 C CA . ASN A 1 210 ? 11.391 -13.945 -8.460 1.00 91.62 210 ASN A CA 1
ATOM 1726 C C . ASN A 1 210 ? 9.916 -13.749 -8.874 1.00 91.62 210 ASN A C 1
ATOM 1728 O O . ASN A 1 210 ? 9.002 -13.984 -8.090 1.00 91.62 210 ASN A O 1
ATOM 1732 N N . ILE A 1 211 ? 9.699 -13.317 -10.117 1.00 89.56 211 ILE A N 1
ATOM 1733 C CA . ILE A 1 211 ? 8.388 -13.221 -10.765 1.00 89.56 211 ILE A CA 1
ATOM 1734 C C . ILE A 1 211 ? 8.329 -14.297 -11.857 1.00 89.56 211 ILE A C 1
ATOM 1736 O O . ILE A 1 211 ? 9.268 -14.400 -12.646 1.00 89.56 211 ILE A O 1
ATOM 1740 N N . VAL A 1 212 ? 7.255 -15.095 -11.885 1.00 91.31 212 VAL A N 1
ATOM 1741 C CA . VAL A 1 212 ? 7.131 -16.269 -12.770 1.00 91.31 212 VAL A CA 1
ATOM 1742 C C . VAL A 1 212 ? 6.754 -15.864 -14.198 1.00 91.31 212 VAL A C 1
ATOM 1744 O O . VAL A 1 212 ? 7.420 -16.285 -15.141 1.00 91.31 212 VAL A O 1
ATOM 1747 N N . SER A 1 213 ? 5.740 -15.011 -14.368 1.00 93.44 213 SER A N 1
ATOM 1748 C CA . SER A 1 213 ? 5.303 -14.498 -15.672 1.00 93.44 213 SER A CA 1
ATOM 1749 C C . SER A 1 213 ? 5.251 -12.966 -15.728 1.00 93.44 213 SER A C 1
ATOM 1751 O O . SER A 1 213 ? 5.239 -12.270 -14.712 1.00 93.44 213 SER A O 1
ATOM 1753 N N . VAL A 1 214 ? 5.202 -12.408 -16.940 1.00 92.88 214 VAL A N 1
ATOM 1754 C CA . VAL A 1 214 ? 4.980 -10.963 -17.130 1.00 92.88 214 VAL A CA 1
ATOM 1755 C C . VAL A 1 214 ? 3.594 -10.548 -16.620 1.00 92.88 214 VAL A C 1
ATOM 1757 O O . VAL A 1 214 ? 3.452 -9.455 -16.067 1.00 92.88 214 VAL A O 1
ATOM 1760 N N . ASP A 1 215 ? 2.613 -11.445 -16.717 1.00 95.12 215 ASP A N 1
ATOM 1761 C CA . ASP A 1 215 ? 1.248 -11.230 -16.241 1.00 95.12 215 ASP A CA 1
ATOM 1762 C C . ASP A 1 215 ? 1.178 -11.168 -14.709 1.00 95.12 215 ASP A C 1
ATOM 1764 O O . ASP A 1 215 ? 0.486 -10.305 -14.181 1.00 95.12 215 ASP A O 1
ATOM 1768 N N . ASP A 1 216 ? 1.970 -11.965 -13.979 1.00 94.62 216 ASP A N 1
ATOM 1769 C CA . ASP A 1 216 ? 2.101 -11.841 -12.515 1.00 94.62 216 ASP A CA 1
ATOM 1770 C C . ASP A 1 216 ? 2.663 -10.469 -12.108 1.00 94.62 216 ASP A C 1
ATOM 1772 O O . ASP A 1 216 ? 2.232 -9.873 -11.118 1.00 94.62 216 ASP A O 1
ATOM 1776 N N . GLN A 1 217 ? 3.620 -9.938 -12.882 1.00 96.50 217 GLN A N 1
ATOM 1777 C CA . GLN A 1 217 ? 4.190 -8.612 -12.629 1.00 96.50 217 GLN A CA 1
ATOM 1778 C C . GLN A 1 217 ? 3.157 -7.498 -12.845 1.00 96.50 217 GLN A C 1
ATOM 1780 O O . GLN A 1 217 ? 3.149 -6.502 -12.117 1.00 96.50 217 GLN A O 1
ATOM 1785 N N . LEU A 1 218 ? 2.326 -7.661 -13.876 1.00 97.25 218 LEU A N 1
ATOM 1786 C CA . LEU A 1 218 ? 1.320 -6.706 -14.332 1.00 97.25 218 LEU A CA 1
ATOM 1787 C C . LEU A 1 218 ? -0.081 -6.990 -13.774 1.00 97.25 218 LEU A C 1
ATOM 1789 O O . LEU A 1 218 ? -1.023 -6.308 -14.175 1.00 97.25 218 LEU A O 1
ATOM 1793 N N . LYS A 1 219 ? -0.244 -7.948 -12.854 1.00 96.62 219 LYS A N 1
ATOM 1794 C CA . LYS A 1 219 ? -1.558 -8.326 -12.332 1.00 96.62 219 LYS A CA 1
ATOM 1795 C C . LYS A 1 219 ? -2.208 -7.135 -11.602 1.00 96.62 219 LYS A C 1
ATOM 1797 O O . LYS A 1 219 ? -1.636 -6.654 -10.617 1.00 96.62 219 LYS A O 1
ATOM 1802 N N . PRO A 1 220 ? -3.399 -6.674 -12.031 1.00 97.75 220 PRO A N 1
ATOM 1803 C CA . PRO A 1 220 ? -4.170 -5.700 -11.274 1.00 97.75 220 PRO A CA 1
ATOM 1804 C C . PRO A 1 220 ? -4.770 -6.358 -10.027 1.00 97.75 220 PRO A C 1
ATOM 1806 O O . PRO A 1 220 ? -5.333 -7.451 -10.095 1.00 97.75 220 PRO A O 1
ATOM 1809 N N . ILE A 1 221 ? -4.682 -5.664 -8.898 1.00 98.06 221 ILE A N 1
ATOM 1810 C CA . ILE A 1 221 ? -5.337 -6.010 -7.636 1.00 98.06 221 ILE A CA 1
ATOM 1811 C C . ILE A 1 221 ? -6.380 -4.931 -7.345 1.00 98.06 221 ILE A C 1
ATOM 1813 O O . ILE A 1 221 ? -6.092 -3.738 -7.455 1.00 98.06 221 ILE A O 1
ATOM 1817 N N . HIS A 1 222 ? -7.592 -5.345 -6.985 1.00 96.62 222 HIS A N 1
ATOM 1818 C CA . HIS A 1 222 ? -8.707 -4.434 -6.731 1.00 96.62 222 HIS A CA 1
ATOM 1819 C C . HIS A 1 222 ? -8.905 -4.219 -5.231 1.00 96.62 222 HIS A C 1
ATOM 1821 O O . HIS A 1 222 ? -8.858 -5.174 -4.457 1.00 96.62 222 HIS A O 1
ATOM 1827 N N . ILE A 1 223 ? -9.139 -2.965 -4.833 1.00 93.56 223 ILE A N 1
ATOM 1828 C CA . ILE A 1 223 ? -9.320 -2.564 -3.433 1.00 93.56 223 ILE A CA 1
ATOM 1829 C C . ILE A 1 223 ? -10.476 -1.549 -3.281 1.00 93.56 223 ILE A C 1
ATOM 1831 O O . ILE A 1 223 ? -10.699 -0.736 -4.185 1.00 93.56 223 ILE A O 1
ATOM 1835 N N . PRO A 1 224 ? -11.205 -1.544 -2.151 1.00 92.38 224 PRO A N 1
ATOM 1836 C CA . PRO A 1 224 ? -11.156 -2.548 -1.095 1.00 92.38 224 PRO A CA 1
ATOM 1837 C C . PRO A 1 224 ? -12.001 -3.786 -1.451 1.00 92.38 224 PRO A C 1
ATOM 1839 O O . PRO A 1 224 ? -12.905 -3.697 -2.283 1.00 92.38 224 PRO A O 1
ATOM 1842 N N . ASP A 1 225 ? -11.733 -4.927 -0.813 1.00 92.69 225 ASP A N 1
ATOM 1843 C CA . ASP A 1 225 ? -12.529 -6.167 -0.910 1.00 92.69 225 ASP A CA 1
ATOM 1844 C C . ASP A 1 225 ? -13.853 -6.113 -0.125 1.00 92.69 225 ASP A C 1
ATOM 1846 O O . ASP A 1 225 ? -14.797 -6.840 -0.429 1.00 92.69 225 ASP A O 1
ATOM 1850 N N . VAL A 1 226 ? -13.936 -5.228 0.870 1.00 89.06 226 VAL A N 1
ATOM 1851 C CA . VAL A 1 226 ? -15.121 -4.968 1.700 1.00 89.06 226 VAL A CA 1
ATOM 1852 C C . VAL A 1 226 ? -15.360 -3.463 1.794 1.00 89.06 226 VAL A C 1
ATOM 1854 O O . VAL A 1 226 ? -14.415 -2.688 1.679 1.00 89.06 226 VAL A O 1
ATOM 1857 N N . LEU A 1 227 ? -16.604 -3.024 2.011 1.00 84.56 227 LEU A N 1
ATOM 1858 C CA . LEU A 1 227 ? -16.892 -1.605 2.246 1.00 84.56 227 LEU A CA 1
ATOM 1859 C C . LEU A 1 227 ? -16.499 -1.203 3.677 1.00 84.56 227 LEU A C 1
ATOM 1861 O O . LEU A 1 227 ? -17.103 -1.717 4.620 1.00 84.56 227 LEU A O 1
ATOM 1865 N N . PRO A 1 228 ? -15.557 -0.260 3.868 1.00 76.19 228 PRO A N 1
ATOM 1866 C CA . PRO A 1 228 ? -15.176 0.205 5.204 1.00 76.19 228 PRO A CA 1
ATOM 1867 C C . PRO A 1 228 ? -16.309 0.943 5.935 1.00 76.19 228 PRO A C 1
ATOM 1869 O O . PRO A 1 228 ? -16.388 0.932 7.159 1.00 76.19 228 PRO A O 1
ATOM 1872 N N . SER A 1 229 ? -17.230 1.535 5.174 1.00 72.75 229 SER A N 1
ATOM 1873 C CA . SER A 1 229 ? -18.430 2.229 5.649 1.00 72.75 229 SER A CA 1
ATOM 1874 C C . SER A 1 229 ? -19.546 1.300 6.160 1.00 72.75 229 SER A C 1
ATOM 1876 O O . SER A 1 229 ? -20.582 1.791 6.603 1.00 72.75 229 SER A O 1
ATOM 1878 N N . ASN A 1 230 ? -19.341 -0.025 6.151 1.00 70.44 230 ASN A N 1
ATOM 1879 C CA . ASN A 1 230 ? -20.276 -1.004 6.721 1.00 70.44 230 ASN A CA 1
ATOM 1880 C C . ASN A 1 230 ? -20.160 -1.166 8.255 1.00 70.44 230 ASN A C 1
ATOM 1882 O O . ASN A 1 230 ? -20.859 -2.007 8.823 1.00 70.44 230 ASN A O 1
ATOM 1886 N N . ILE A 1 231 ? -19.305 -0.390 8.934 1.00 69.25 231 ILE A N 1
ATOM 1887 C CA . ILE A 1 231 ? -19.251 -0.336 10.406 1.00 69.25 231 ILE A CA 1
ATOM 1888 C C . ILE A 1 231 ? -20.639 0.072 10.963 1.00 69.25 231 ILE A C 1
ATOM 1890 O O . ILE A 1 231 ? -21.245 1.015 10.444 1.00 69.25 231 ILE A O 1
ATOM 1894 N N . PRO A 1 232 ? -21.167 -0.594 12.015 1.00 66.69 232 PRO A N 1
ATOM 1895 C CA . PRO A 1 232 ? -22.422 -0.192 12.653 1.00 66.69 232 PRO A CA 1
ATOM 1896 C C . PRO A 1 232 ? -22.383 1.261 13.148 1.00 66.69 232 PRO A C 1
ATOM 1898 O O . PRO A 1 232 ? -21.392 1.701 13.716 1.00 66.69 232 PRO A O 1
ATOM 1901 N N . ARG A 1 233 ? -23.472 2.021 12.976 1.00 63.06 233 ARG A N 1
ATOM 1902 C CA . ARG A 1 233 ? -23.492 3.471 13.281 1.00 63.06 233 ARG A CA 1
ATOM 1903 C C . ARG A 1 233 ? -23.288 3.826 14.756 1.00 63.06 233 ARG A C 1
ATOM 1905 O O . ARG A 1 233 ? -22.961 4.968 15.057 1.00 63.06 233 ARG A O 1
ATOM 1912 N N . ASP A 1 234 ? -23.544 2.889 15.661 1.00 64.25 234 ASP A N 1
ATOM 1913 C CA . ASP A 1 234 ? -23.291 3.026 17.095 1.00 64.25 234 ASP A CA 1
ATOM 1914 C C . ASP A 1 234 ? -21.909 2.480 17.502 1.00 64.25 234 ASP A C 1
ATOM 1916 O O . ASP A 1 234 ? -21.486 2.664 18.648 1.00 64.25 234 ASP A O 1
ATOM 1920 N N . ALA A 1 235 ? -21.219 1.780 16.597 1.00 63.53 235 ALA A N 1
ATOM 1921 C CA . ALA A 1 235 ? -19.882 1.277 16.823 1.00 63.53 235 ALA A CA 1
ATOM 1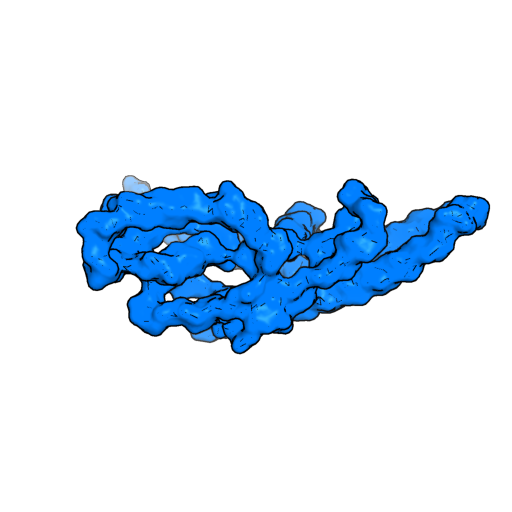922 C C . ALA A 1 235 ? -18.864 2.399 16.620 1.00 63.53 235 ALA A C 1
ATOM 1924 O O . ALA A 1 235 ? -18.758 3.027 15.569 1.00 63.53 235 ALA A O 1
ATOM 1925 N N . ASN A 1 236 ? -18.096 2.627 17.672 1.00 66.00 236 ASN A N 1
ATOM 1926 C CA . ASN A 1 236 ? -16.935 3.493 17.662 1.00 66.00 236 ASN A CA 1
ATOM 1927 C C . ASN A 1 236 ? -15.779 2.658 17.032 1.00 66.00 236 ASN A C 1
ATOM 1929 O O . ASN A 1 236 ? -15.632 1.485 17.375 1.00 66.00 236 ASN A O 1
ATOM 1933 N N . PHE A 1 237 ? -14.964 3.207 16.124 1.00 69.94 237 PHE A N 1
ATOM 1934 C CA . PHE A 1 237 ? -13.775 2.555 15.515 1.00 69.94 237 PHE A CA 1
ATOM 1935 C C . PHE A 1 237 ? -12.516 3.430 15.717 1.00 69.94 237 PHE A C 1
ATOM 1937 O O . PHE A 1 237 ? -12.720 4.611 15.948 1.00 69.94 237 PHE A O 1
ATOM 1944 N N . SER A 1 238 ? -11.252 2.932 15.639 1.00 66.75 238 SER A N 1
ATOM 1945 C CA . SER A 1 238 ? -10.020 3.691 16.017 1.00 66.75 238 SER A CA 1
ATOM 1946 C C . SER A 1 238 ? -8.841 3.772 15.044 1.00 66.75 238 SER A C 1
ATOM 1948 O O . SER A 1 238 ? -8.427 2.779 14.454 1.00 66.75 238 SER A O 1
ATOM 1950 N N . MET A 1 239 ? -8.212 4.956 15.031 1.00 66.94 239 MET A N 1
ATOM 1951 C CA . MET A 1 239 ? -6.778 5.149 14.796 1.00 66.94 239 MET A CA 1
ATOM 1952 C C . MET A 1 239 ? -6.315 6.484 15.409 1.00 66.94 239 MET A C 1
ATOM 1954 O O . MET A 1 239 ? -7.062 7.465 15.393 1.00 66.94 239 MET A O 1
ATOM 1958 N N . VAL A 1 240 ? -5.074 6.514 15.903 1.00 65.38 240 VAL A N 1
ATOM 1959 C CA . VAL A 1 240 ? -4.336 7.707 16.357 1.00 65.38 240 VAL A CA 1
ATOM 1960 C C . VAL A 1 240 ? -2.942 7.652 15.723 1.00 65.38 240 VAL A C 1
ATOM 1962 O O . VAL A 1 240 ? -2.384 6.563 15.589 1.00 65.38 240 VAL A O 1
ATOM 1965 N N . ALA A 1 241 ? -2.394 8.799 15.317 1.00 67.88 241 ALA A N 1
ATOM 1966 C CA . ALA A 1 241 ? -1.024 8.918 14.815 1.00 67.88 241 ALA A CA 1
ATOM 1967 C C . ALA A 1 241 ? -0.080 9.410 15.929 1.00 67.88 241 ALA A C 1
ATOM 1969 O O . ALA A 1 241 ? -0.490 10.220 16.755 1.00 67.88 241 ALA A O 1
ATOM 1970 N N . GLY A 1 242 ? 1.156 8.907 15.940 1.00 66.25 242 GLY A N 1
ATOM 1971 C CA . GLY A 1 242 ? 2.178 9.162 16.966 1.00 66.25 242 GLY A CA 1
ATOM 1972 C C . GLY A 1 242 ? 2.939 7.878 17.320 1.00 66.25 242 GLY A C 1
ATOM 1973 O O . GLY A 1 242 ? 2.599 6.804 16.809 1.00 66.25 242 GLY A O 1
ATOM 1974 N N . ASP A 1 243 ? 3.954 7.958 18.186 1.00 76.94 243 ASP A N 1
ATOM 1975 C CA . ASP A 1 243 ? 4.541 6.752 18.783 1.00 76.94 243 ASP A CA 1
ATOM 1976 C C . ASP A 1 243 ? 3.577 6.152 19.822 1.00 76.94 243 ASP A C 1
ATOM 1978 O O . ASP A 1 243 ? 2.921 6.863 20.586 1.00 76.94 243 ASP A O 1
ATOM 1982 N N . PHE A 1 244 ? 3.482 4.823 19.865 1.00 79.44 244 PHE A N 1
ATOM 1983 C CA . PHE A 1 244 ? 2.626 4.116 20.818 1.00 79.44 244 PHE A CA 1
ATOM 1984 C C . PHE A 1 244 ? 2.993 4.422 22.280 1.00 79.44 244 PHE A C 1
ATOM 1986 O O . PHE A 1 244 ? 2.103 4.564 23.116 1.00 79.44 244 PHE A O 1
ATOM 1993 N N . VAL A 1 245 ? 4.285 4.538 22.595 1.00 79.94 245 VAL A N 1
ATOM 1994 C CA . VAL A 1 245 ? 4.751 4.816 23.958 1.00 79.94 245 VAL A CA 1
ATOM 1995 C C . VAL A 1 245 ? 4.428 6.257 24.344 1.00 79.94 245 VAL A C 1
ATOM 1997 O O . VAL A 1 245 ? 3.939 6.498 25.444 1.00 79.94 245 VAL A O 1
ATOM 2000 N N . GLU A 1 246 ? 4.632 7.214 23.443 1.00 76.94 246 GLU A N 1
ATOM 2001 C CA . GLU A 1 246 ? 4.373 8.635 23.707 1.00 76.94 246 GLU A CA 1
ATOM 2002 C C . GLU A 1 246 ? 2.871 8.922 23.867 1.00 76.94 246 GLU A C 1
ATOM 2004 O O . GLU A 1 246 ? 2.471 9.617 24.797 1.00 76.94 246 GLU A O 1
ATOM 2009 N N . VAL A 1 247 ? 2.018 8.321 23.028 1.00 75.88 247 VAL A N 1
ATOM 2010 C CA . VAL A 1 247 ? 0.561 8.547 23.063 1.00 75.88 247 VAL A CA 1
ATOM 2011 C C . VAL A 1 247 ? -0.126 7.873 24.263 1.00 75.88 247 VAL A C 1
ATOM 2013 O O . VAL A 1 247 ? -1.104 8.413 24.780 1.00 75.88 247 VAL A O 1
ATOM 2016 N N . TYR A 1 248 ? 0.349 6.707 24.724 1.00 77.81 248 TYR A N 1
ATOM 2017 C CA . TYR A 1 248 ? -0.367 5.879 25.713 1.00 77.81 248 TYR A CA 1
ATOM 2018 C C . TYR A 1 248 ? 0.321 5.753 27.090 1.00 77.81 248 TYR A C 1
ATOM 2020 O O . TYR A 1 248 ? -0.086 4.917 27.896 1.00 77.81 248 TYR A O 1
ATOM 2028 N N . THR A 1 249 ? 1.326 6.581 27.409 1.00 74.56 249 THR A N 1
ATOM 2029 C CA . THR A 1 249 ? 2.038 6.535 28.712 1.00 74.56 249 THR A CA 1
ATOM 2030 C C . THR A 1 249 ? 1.335 7.233 29.878 1.00 74.56 249 THR A C 1
ATOM 2032 O O . THR A 1 249 ? 1.663 6.941 31.026 1.00 74.56 249 THR A O 1
ATOM 2035 N N . GLY A 1 250 ? 0.394 8.150 29.635 1.00 71.94 250 GLY A N 1
ATOM 2036 C CA . GLY A 1 250 ? -0.277 8.886 30.716 1.00 71.94 250 GLY A CA 1
ATOM 2037 C C . GLY A 1 250 ? -1.166 7.994 31.598 1.00 71.94 250 GLY A C 1
ATOM 2038 O O . GLY A 1 250 ? -1.868 7.126 31.080 1.00 71.94 250 GLY A O 1
ATOM 2039 N N . ASP A 1 251 ? -1.215 8.261 32.912 1.00 68.44 251 ASP A N 1
ATOM 2040 C CA . ASP A 1 251 ? -1.963 7.469 33.916 1.00 68.44 251 ASP A CA 1
ATOM 2041 C C . ASP A 1 251 ? -3.410 7.144 33.500 1.00 68.44 251 ASP A C 1
ATOM 2043 O O . ASP A 1 251 ? -3.927 6.054 33.737 1.00 68.44 251 ASP A O 1
ATOM 2047 N N . GLN A 1 252 ? -4.050 8.084 32.802 1.00 66.25 252 GLN A N 1
ATOM 2048 C CA . GLN A 1 252 ? -5.394 7.981 32.230 1.00 66.25 252 GLN A CA 1
ATOM 2049 C C . GLN A 1 252 ? -5.594 6.841 31.204 1.00 66.25 252 GLN A C 1
ATOM 2051 O O . GLN A 1 252 ? -6.736 6.587 30.817 1.00 66.25 252 GLN A O 1
ATOM 2056 N N . HIS A 1 253 ? -4.532 6.183 30.731 1.00 69.94 253 HIS A N 1
ATOM 2057 C CA . HIS A 1 253 ? -4.579 5.040 29.807 1.00 69.94 253 HIS A CA 1
ATOM 2058 C C . HIS A 1 253 ? -4.288 3.697 30.503 1.00 69.94 253 HIS A C 1
ATOM 2060 O O . HIS A 1 253 ? -4.592 2.641 29.941 1.00 69.94 253 HIS A O 1
ATOM 2066 N N . ILE A 1 254 ? -3.758 3.712 31.733 1.00 68.38 254 ILE A N 1
ATOM 2067 C CA . ILE A 1 254 ? -3.398 2.503 32.483 1.00 68.38 254 ILE A CA 1
ATOM 2068 C C . ILE A 1 254 ? -4.661 1.683 32.782 1.00 68.38 254 ILE A C 1
ATOM 2070 O O . ILE A 1 254 ? -5.627 2.180 33.358 1.00 68.38 254 ILE A O 1
ATOM 2074 N N . GLY A 1 255 ? -4.663 0.412 32.369 1.00 69.06 255 GLY A N 1
ATOM 2075 C CA . GLY A 1 255 ? -5.779 -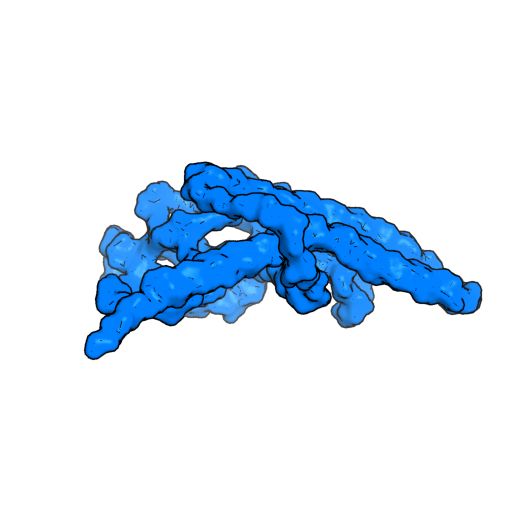0.517 32.586 1.00 69.06 255 GLY A CA 1
ATOM 2076 C C . GLY A 1 255 ? -7.062 -0.204 31.803 1.00 69.06 255 GLY A C 1
ATOM 2077 O O . GLY A 1 255 ? -8.082 -0.843 32.051 1.00 69.06 255 GLY A O 1
ATOM 2078 N N . ARG A 1 256 ? -7.044 0.760 30.868 1.00 69.56 256 ARG A N 1
ATOM 2079 C CA . ARG A 1 256 ? -8.228 1.147 30.075 1.00 69.56 256 ARG A CA 1
ATOM 2080 C C . ARG A 1 256 ? -8.471 0.292 28.830 1.00 69.56 256 ARG A C 1
ATOM 2082 O O . ARG A 1 256 ? -9.586 0.310 28.307 1.00 69.56 256 ARG A O 1
ATOM 2089 N N . PHE A 1 257 ? -7.437 -0.396 28.353 1.00 69.25 257 PHE A N 1
ATOM 2090 C CA . PHE A 1 257 ? -7.412 -1.146 27.099 1.00 69.25 257 PHE A CA 1
ATOM 2091 C C . PHE A 1 257 ? -6.865 -2.559 27.322 1.00 69.25 257 PHE A C 1
ATOM 2093 O O . PHE A 1 257 ? -6.059 -2.768 28.234 1.00 69.25 257 PHE A O 1
ATOM 2100 N N . LEU A 1 258 ? -7.281 -3.483 26.455 1.00 57.81 258 LEU A N 1
ATOM 2101 C CA . LEU A 1 258 ? -6.674 -4.801 26.239 1.00 57.81 258 LEU A CA 1
ATOM 2102 C C . LEU A 1 258 ? -5.963 -4.853 24.878 1.00 57.81 258 LEU A C 1
ATOM 2104 O O . LEU A 1 258 ? -6.450 -4.164 23.950 1.00 57.81 258 LEU A O 1
#

Secondary structure (DSSP, 8-state):
-----HHHHHHHHHHHHHHHHHHHHHHHHHHHHHHHHHHHHHHHHHHHS-HHHHTTSTTHHHHHHHHHHHHHHHHHHHHHHHHHHHHHHHHTT------TT-TT-PPPHHHHHHHHHHHHHHHHHHSSTTHHHHHHHTHHHHHHHHHHSTTS-TTGGGGPBP--TT-TTSHHHHHHHTTT-B--B--GGGTS--STT-EEE-TTTT--SS-S-HHHHH--EEE-SS-GGGS-TT----B--S-HHHHH-SGGGTTS--

Sequence (258 aa):
MFVDNSDNVEKEIVEQETKHFRKVLSTFALYKKHALSANNRRRNDYHSLAERHKTLIPDYLERLNNIDKAISKNYHVLKKIMIDNMEDINSNNLIVEDDKDSKSSQVTEFDMDKLRSTIKQFVREWSLEGQPERDSTFKPLLGTLIDFYKDIPIEERSSINVLVPGAGLGRLAFDIVSLAVKLLSSHFILNRIEKIHQYEIYPFIHSFSNIVSVDDQLKPIHIPDVLPSNIPRDANFSMVAGDFVEVYTGDQHIGRFL

pLDDT: mean 81.46, std 16.65, range [31.36, 98.5]